Protein AF-A0A4S9SHR2-F1 (afdb_monomer_lite)

pLDDT: mean 76.0, std 16.99, range [37.03, 95.94]

Foldseek 3Di:
DDDPPDPDPDDDDPADPLLVVQVVCCLVPVARDPPCPDPPCLAVSLVSLLRVLLVCVVVVPQSSNLRSLVVNVVCVVVPRQYALVSQVSNVVRDDPPALVLVVVLLCCLQPNDPVSQDCVVPVDHHDPSSVVSNVVSNVVLVPPPPVSVPDPDPDDSVSSGDDDPPDDDQDSVRRQRNVNVVVPDDPPDDPDDD

Radius of gyration: 20.65 Å; chains: 1; bounding box: 74×40×64 Å

Structure (mmCIF, N/CA/C/O backbone):
data_AF-A0A4S9SHR2-F1
#
_entry.id   AF-A0A4S9SHR2-F1
#
loop_
_atom_site.group_PDB
_atom_site.id
_atom_site.type_symbol
_atom_site.label_atom_id
_atom_site.label_alt_id
_atom_site.label_comp_id
_atom_site.label_asym_id
_atom_site.label_entity_id
_atom_site.label_seq_id
_atom_site.pdbx_PDB_ins_code
_atom_site.Cartn_x
_atom_site.Cartn_y
_atom_site.Cartn_z
_atom_site.occupancy
_atom_site.B_iso_or_equiv
_atom_site.auth_seq_id
_atom_site.auth_comp_id
_atom_site.auth_asym_id
_atom_site.auth_atom_id
_atom_site.pdbx_PDB_model_num
ATOM 1 N N . THR A 1 1 ? -30.358 12.208 42.902 1.00 46.22 1 THR A N 1
ATOM 2 C CA . THR A 1 1 ? -30.015 10.959 42.195 1.00 46.22 1 THR A CA 1
ATOM 3 C C . THR A 1 1 ? -28.959 11.320 41.178 1.00 46.22 1 THR A C 1
ATOM 5 O O . THR A 1 1 ? -29.295 11.819 40.114 1.00 46.22 1 THR A O 1
ATOM 8 N N . GLU A 1 2 ? -27.687 11.232 41.567 1.00 42.62 2 GLU A N 1
ATOM 9 C CA . GLU A 1 2 ? -26.563 11.470 40.656 1.00 42.62 2 GLU A CA 1
ATOM 10 C C . GLU A 1 2 ? -26.427 10.266 39.728 1.00 42.62 2 GLU A C 1
ATOM 12 O O . GLU A 1 2 ? -26.367 9.122 40.177 1.00 42.62 2 GLU A O 1
ATOM 17 N N . VAL A 1 3 ? -26.451 10.530 38.424 1.00 51.59 3 VAL A N 1
ATOM 18 C CA . VAL A 1 3 ? -26.138 9.537 37.402 1.00 51.59 3 VAL A CA 1
ATOM 19 C C . VAL A 1 3 ? -24.623 9.407 37.397 1.00 51.59 3 VAL A C 1
ATOM 21 O O . VAL A 1 3 ? -23.922 10.264 36.868 1.00 51.59 3 VAL A O 1
ATOM 24 N N . GLU A 1 4 ? -24.124 8.354 38.034 1.00 47.22 4 GLU A N 1
ATOM 25 C CA . GLU A 1 4 ? -22.724 7.953 37.969 1.00 47.22 4 GLU A CA 1
ATOM 26 C C . GLU A 1 4 ? -22.430 7.500 36.533 1.00 47.22 4 GLU A C 1
ATOM 28 O O . GLU A 1 4 ? -22.637 6.347 36.145 1.00 47.22 4 GLU A O 1
ATOM 33 N N . THR A 1 5 ? -22.026 8.450 35.690 1.00 56.19 5 THR A N 1
ATOM 34 C CA . THR A 1 5 ? -21.520 8.160 34.353 1.00 56.19 5 THR A CA 1
ATOM 35 C C . THR A 1 5 ? -20.211 7.408 34.526 1.00 56.19 5 THR A C 1
ATOM 37 O O . THR A 1 5 ? -19.184 8.009 34.845 1.00 56.19 5 THR A O 1
ATOM 40 N N . ARG A 1 6 ? -20.254 6.082 34.358 1.00 54.94 6 ARG A N 1
ATOM 41 C CA . ARG A 1 6 ? -19.047 5.253 34.291 1.00 54.94 6 ARG A CA 1
ATOM 42 C C . ARG A 1 6 ? -18.073 5.894 33.292 1.00 54.94 6 ARG A C 1
ATOM 44 O O . ARG A 1 6 ? -18.518 6.242 32.195 1.00 54.94 6 ARG A O 1
ATOM 51 N N . PRO A 1 7 ? -16.789 6.075 33.644 1.00 56.00 7 PRO A N 1
ATOM 52 C CA . PRO A 1 7 ? -15.822 6.637 32.716 1.00 56.00 7 PRO A CA 1
ATOM 53 C C . PRO A 1 7 ? -15.775 5.756 31.469 1.00 56.00 7 PRO A C 1
ATOM 55 O O . PRO A 1 7 ? -15.714 4.528 31.568 1.00 56.00 7 PRO A O 1
ATOM 58 N N . VAL A 1 8 ? -15.867 6.395 30.30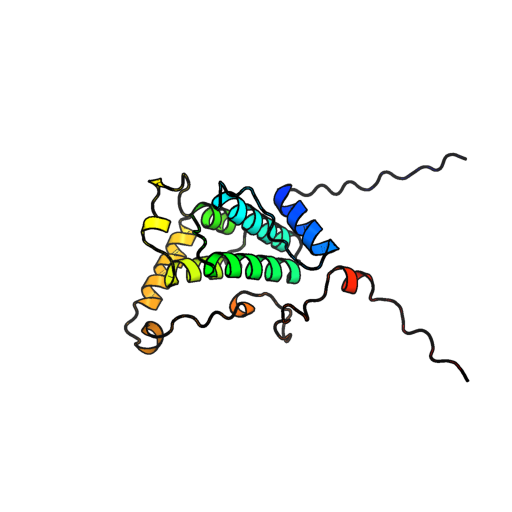1 1.00 61.91 8 VAL A N 1
ATOM 59 C CA . VAL A 1 8 ? -15.663 5.743 29.006 1.00 61.91 8 VAL A CA 1
ATOM 60 C C . VAL A 1 8 ? -14.319 5.033 29.082 1.00 61.91 8 VAL A C 1
ATOM 62 O O . VAL A 1 8 ? -13.311 5.670 29.379 1.00 61.91 8 VAL A O 1
ATOM 65 N N . SER A 1 9 ? -14.317 3.717 28.883 1.00 63.69 9 SER A N 1
ATOM 66 C CA . SER A 1 9 ? -13.101 2.912 28.881 1.00 63.69 9 SER A CA 1
ATOM 67 C C . SER A 1 9 ? -12.126 3.508 27.867 1.00 63.69 9 SER A C 1
ATOM 69 O O . SER A 1 9 ? -12.382 3.463 26.664 1.00 63.69 9 SER A O 1
ATOM 71 N N . GLU A 1 10 ? -11.037 4.107 28.341 1.00 56.22 10 GLU A N 1
ATOM 72 C CA . GLU A 1 10 ? -10.014 4.666 27.467 1.00 56.22 10 GLU A CA 1
ATOM 73 C C . GLU A 1 10 ? -9.243 3.502 26.837 1.00 56.22 10 GLU A C 1
ATOM 75 O O . GLU A 1 10 ? -8.528 2.760 27.513 1.00 56.22 10 GLU A O 1
ATOM 80 N N . ILE A 1 11 ? -9.451 3.283 25.539 1.00 61.47 11 ILE A N 1
ATOM 81 C CA . ILE A 1 11 ? -8.715 2.271 24.783 1.00 61.47 11 ILE A CA 1
ATOM 82 C C . ILE A 1 11 ? -7.389 2.907 24.370 1.00 61.47 11 ILE A C 1
ATOM 84 O O . ILE A 1 11 ? -7.342 3.709 23.439 1.00 61.47 11 ILE A O 1
ATOM 88 N N . HIS A 1 12 ? -6.308 2.557 25.063 1.00 55.56 12 HIS A N 1
ATOM 89 C CA . HIS A 1 12 ? -4.970 3.001 24.690 1.00 55.56 12 HIS A CA 1
ATOM 90 C C . HIS A 1 12 ? -4.442 2.146 23.532 1.00 55.56 12 HIS A C 1
ATOM 92 O O . HIS A 1 12 ? -4.091 0.980 23.717 1.00 55.56 12 HIS A O 1
ATOM 98 N N . PHE A 1 13 ? -4.404 2.719 22.329 1.00 60.91 13 PHE A N 1
ATOM 99 C CA . PHE A 1 13 ? -3.749 2.107 21.177 1.00 60.91 13 PHE A CA 1
ATOM 100 C C . PHE A 1 13 ? -2.309 2.610 21.081 1.00 60.91 13 PHE A C 1
ATOM 102 O O . PHE A 1 13 ? -2.077 3.801 20.889 1.00 60.91 13 PHE A O 1
ATOM 109 N N . GLU A 1 14 ? -1.333 1.704 21.143 1.00 58.00 14 GLU A N 1
ATOM 110 C CA . GLU A 1 14 ? 0.036 2.007 20.716 1.00 58.00 14 GLU A CA 1
ATOM 111 C C . GLU A 1 14 ? 0.055 2.116 19.179 1.00 58.00 14 GLU A C 1
ATOM 113 O O . GLU A 1 14 ? 0.291 1.137 18.455 1.00 58.00 14 GLU A O 1
ATOM 118 N N . GLY A 1 15 ? -0.270 3.301 18.661 1.00 59.41 15 GLY A N 1
ATOM 119 C CA . GLY A 1 15 ? -0.416 3.569 17.233 1.00 59.41 15 GLY A CA 1
ATOM 120 C C . GLY A 1 15 ? -0.192 5.036 16.883 1.00 59.41 15 GLY A C 1
ATOM 121 O O . GLY A 1 15 ? -0.275 5.915 17.736 1.00 59.41 15 GLY A O 1
ATOM 122 N N . ASP A 1 16 ? 0.124 5.281 15.615 1.00 73.94 16 ASP A N 1
ATOM 123 C CA . ASP A 1 16 ? 0.241 6.632 15.078 1.00 73.94 16 ASP A CA 1
ATOM 124 C C . ASP A 1 16 ? -1.156 7.267 14.945 1.00 73.94 16 ASP A C 1
ATOM 126 O O . ASP A 1 16 ? -2.096 6.604 14.492 1.00 73.94 16 ASP A O 1
ATOM 130 N N . ILE A 1 17 ? -1.295 8.534 15.348 1.00 80.38 17 ILE A N 1
ATOM 131 C CA . ILE A 1 17 ? -2.561 9.281 15.286 1.00 80.38 17 ILE A CA 1
ATOM 132 C C . ILE A 1 17 ? -3.077 9.327 13.842 1.00 80.38 17 ILE A C 1
ATOM 134 O O . ILE A 1 17 ? -4.267 9.135 13.608 1.00 80.38 17 ILE A O 1
ATOM 138 N N . GLU A 1 18 ? -2.185 9.489 12.867 1.00 81.19 18 GLU A N 1
ATOM 139 C CA . GLU A 1 18 ? -2.514 9.603 11.445 1.00 81.19 18 GLU A CA 1
ATOM 140 C C . GLU A 1 18 ? -3.076 8.285 10.896 1.00 81.19 18 GLU A C 1
ATOM 142 O O . GLU A 1 18 ? -4.039 8.274 10.126 1.00 81.19 18 GLU A O 1
ATOM 147 N N . ALA A 1 19 ? -2.537 7.149 11.347 1.00 85.75 19 ALA A N 1
ATOM 148 C CA . ALA A 1 19 ? -3.070 5.834 11.000 1.00 85.75 19 ALA A CA 1
ATOM 149 C C . ALA A 1 19 ? -4.483 5.633 11.554 1.00 85.75 19 ALA A C 1
ATOM 151 O O . ALA A 1 19 ? -5.343 5.067 10.874 1.00 85.75 19 ALA A O 1
ATOM 152 N N . PHE A 1 20 ? -4.726 6.101 12.782 1.00 86.25 20 PHE A N 1
ATOM 153 C CA . PHE A 1 20 ? -6.039 6.003 13.403 1.00 86.25 20 PHE A CA 1
ATOM 154 C C . PHE A 1 20 ? -7.055 6.920 12.723 1.00 86.25 20 PHE A C 1
ATOM 156 O O . PHE A 1 20 ? -8.188 6.501 12.513 1.00 86.25 20 PHE A O 1
ATOM 163 N N . GLU A 1 21 ? -6.656 8.120 12.294 1.00 86.56 21 GLU A N 1
ATOM 164 C CA . GLU A 1 21 ? -7.510 8.982 11.472 1.00 86.56 21 GLU A CA 1
ATOM 165 C C . GLU A 1 21 ? -7.968 8.256 10.201 1.00 86.56 21 GLU A C 1
ATOM 167 O O . GLU A 1 21 ? -9.171 8.165 9.949 1.00 86.56 21 GLU A O 1
ATOM 172 N N . VAL A 1 22 ? -7.036 7.657 9.449 1.00 88.62 22 VAL A N 1
ATOM 173 C CA . VAL A 1 22 ? -7.362 6.878 8.240 1.00 88.62 22 VAL A CA 1
ATOM 174 C C . VAL A 1 22 ? -8.298 5.710 8.564 1.00 88.62 22 VAL A C 1
ATOM 176 O O . VAL A 1 22 ? -9.253 5.455 7.828 1.00 88.62 22 VAL A O 1
ATOM 179 N N . TYR A 1 23 ? -8.070 5.018 9.682 1.00 90.06 23 TYR A N 1
ATOM 180 C CA . TYR A 1 23 ? -8.950 3.935 10.115 1.00 90.06 23 TYR A CA 1
ATOM 181 C C . TYR A 1 23 ? -10.352 4.429 10.490 1.00 90.06 23 TYR A C 1
ATOM 183 O O . TYR A 1 23 ? -11.343 3.806 10.115 1.00 90.06 23 TYR A O 1
ATOM 191 N N . THR A 1 24 ? -10.478 5.570 11.173 1.00 88.50 24 THR A N 1
ATOM 192 C CA . THR A 1 24 ? -11.797 6.144 11.468 1.00 88.50 24 THR A CA 1
ATOM 193 C C . THR A 1 24 ? -12.524 6.537 10.185 1.00 88.50 24 THR A C 1
ATOM 195 O O . THR A 1 24 ? -13.698 6.206 10.031 1.00 88.50 24 THR A O 1
ATOM 198 N N . GLU A 1 25 ? -11.837 7.148 9.217 1.00 88.06 25 GLU A N 1
ATOM 199 C CA . GLU A 1 25 ? -12.417 7.455 7.907 1.00 88.06 25 GLU A CA 1
ATOM 200 C C . GLU A 1 25 ? -12.970 6.185 7.238 1.00 88.06 25 GLU A C 1
ATOM 202 O O . GLU A 1 25 ? -14.131 6.175 6.813 1.00 88.06 25 GLU A O 1
ATOM 207 N N . TRP A 1 26 ? -12.204 5.090 7.250 1.00 90.25 26 TRP A N 1
ATOM 208 C CA . TRP A 1 26 ? -12.642 3.777 6.770 1.00 90.25 26 TRP A CA 1
ATOM 209 C C . TRP A 1 26 ? -13.877 3.249 7.513 1.00 90.25 26 TRP A C 1
ATOM 211 O O . TRP A 1 26 ? -14.882 2.920 6.885 1.00 90.25 26 TRP A O 1
ATOM 221 N N . VAL A 1 27 ? -13.852 3.202 8.847 1.00 89.88 27 VAL A N 1
ATOM 222 C CA . VAL A 1 27 ? -14.958 2.654 9.653 1.00 89.88 27 VAL A CA 1
ATOM 223 C C . VAL A 1 27 ? -16.263 3.404 9.392 1.00 89.88 27 VAL A C 1
ATOM 225 O O . VAL A 1 27 ? -17.334 2.795 9.306 1.00 89.88 27 VAL A O 1
ATOM 228 N N . TYR A 1 28 ? -16.188 4.727 9.247 1.00 86.38 28 TYR A N 1
ATOM 229 C CA . TYR A 1 28 ? -17.364 5.571 9.075 1.00 86.38 28 TYR A CA 1
ATOM 230 C C . TYR A 1 28 ? -17.874 5.627 7.631 1.00 86.38 28 TYR A C 1
ATOM 232 O O . TYR A 1 28 ? -19.090 5.723 7.445 1.00 86.38 28 TYR A O 1
ATOM 240 N N . SER A 1 29 ? -16.998 5.570 6.629 1.00 84.44 29 SER A N 1
ATOM 241 C CA . SER A 1 29 ? -17.377 5.772 5.221 1.00 84.44 29 SER A CA 1
ATOM 242 C C . SER A 1 29 ? -17.331 4.517 4.350 1.00 84.44 29 SER A C 1
ATOM 244 O O . SER A 1 29 ? -17.908 4.517 3.265 1.00 84.44 29 SER A O 1
ATOM 246 N N . GLY A 1 30 ? -16.637 3.471 4.803 1.00 84.19 30 GLY A N 1
ATOM 247 C CA . GLY A 1 30 ? -16.316 2.300 3.994 1.00 84.19 30 GLY A CA 1
ATOM 248 C C . GLY A 1 30 ? -15.256 2.564 2.922 1.00 84.19 30 GLY A C 1
ATOM 249 O O . GLY A 1 30 ? -15.093 1.728 2.044 1.00 84.19 30 GLY A O 1
ATOM 250 N N . HIS A 1 31 ? -14.559 3.705 2.969 1.00 83.06 31 HIS A N 1
ATOM 251 C CA . HIS A 1 31 ? -13.514 4.071 2.017 1.00 83.06 31 HIS A CA 1
ATOM 252 C C . HIS A 1 31 ? -12.342 4.764 2.711 1.00 83.06 31 HIS A C 1
ATOM 254 O O . HIS A 1 31 ? -12.512 5.502 3.682 1.00 83.06 31 HIS A O 1
ATOM 260 N N . VAL A 1 32 ? -11.138 4.561 2.178 1.00 84.50 32 VAL A N 1
ATOM 261 C CA . VAL A 1 32 ? -9.968 5.353 2.570 1.00 84.50 32 VAL A CA 1
ATOM 262 C C . VAL A 1 32 ? -9.903 6.571 1.658 1.00 84.50 32 VAL A C 1
ATOM 264 O O . VAL A 1 32 ? -9.631 6.464 0.460 1.00 84.50 32 VAL A O 1
ATOM 267 N N . PHE A 1 33 ? -10.175 7.756 2.203 1.00 73.44 33 PHE A N 1
ATOM 268 C CA . PHE A 1 33 ? -10.135 8.959 1.388 1.00 73.44 33 PHE A CA 1
ATOM 269 C C . PHE A 1 33 ? -8.700 9.341 1.042 1.00 73.44 33 PHE A C 1
ATOM 271 O O . PHE A 1 33 ? -7.758 9.261 1.834 1.00 73.44 33 PHE A O 1
ATOM 278 N N . LYS A 1 34 ? -8.542 9.844 -0.181 1.00 66.56 34 LYS A N 1
ATOM 279 C CA . LYS A 1 34 ? -7.333 10.532 -0.622 1.00 66.56 34 LYS A CA 1
ATOM 280 C C . LYS A 1 34 ? -7.297 11.888 0.072 1.00 66.56 34 LYS A C 1
ATOM 282 O O . LYS A 1 34 ? -7.654 12.901 -0.529 1.00 66.56 34 LYS A O 1
ATOM 287 N N . LYS A 1 35 ? -6.930 11.923 1.353 1.00 58.34 35 LYS A N 1
ATOM 288 C CA . LYS A 1 35 ? -6.694 13.192 2.039 1.00 58.34 35 LYS A CA 1
ATOM 289 C C . LYS A 1 35 ? -5.692 13.974 1.185 1.00 58.34 35 LYS A C 1
ATOM 291 O O . LYS A 1 35 ? -4.673 13.423 0.755 1.00 58.34 35 LYS A O 1
ATOM 296 N N . LYS A 1 36 ? -5.993 15.246 0.906 1.00 46.19 36 LYS A N 1
ATOM 297 C CA . LYS A 1 36 ? -4.996 16.205 0.419 1.00 46.19 36 LYS A CA 1
ATOM 298 C C . LYS A 1 36 ? -4.039 16.472 1.579 1.00 46.19 36 LYS A C 1
ATOM 300 O O . LYS A 1 36 ? -4.098 17.523 2.210 1.00 46.19 36 LYS A O 1
ATOM 305 N N . LEU A 1 37 ? -3.216 15.482 1.920 1.00 46.47 37 LEU A N 1
ATOM 306 C CA . LEU A 1 37 ? -1.959 15.765 2.591 1.00 46.47 37 LEU A CA 1
ATOM 307 C C . LEU A 1 37 ? -1.280 16.776 1.680 1.00 46.47 37 LEU A C 1
ATOM 309 O O . LEU A 1 37 ? -1.241 16.556 0.468 1.00 46.47 37 LEU A O 1
ATOM 313 N N . ARG A 1 38 ? -0.982 17.946 2.248 1.00 40.28 38 ARG A N 1
ATOM 314 C CA . ARG A 1 38 ? -0.604 19.153 1.515 1.00 40.28 38 ARG A CA 1
ATOM 315 C C . ARG A 1 38 ? 0.353 18.799 0.375 1.00 40.28 38 ARG A C 1
ATOM 317 O O . ARG A 1 38 ? 1.225 17.946 0.526 1.00 40.28 38 ARG A O 1
ATOM 324 N N . ASP A 1 39 ? 0.113 19.428 -0.772 1.00 42.12 39 ASP A N 1
ATOM 325 C CA . ASP A 1 39 ? 0.719 19.147 -2.079 1.00 42.12 39 ASP A CA 1
ATOM 326 C C . ASP A 1 39 ? 2.268 19.263 -2.122 1.00 42.12 39 ASP A C 1
ATOM 328 O O . ASP A 1 39 ? 2.860 19.208 -3.198 1.00 42.12 39 ASP A O 1
ATOM 332 N N . ASP A 1 40 ? 2.950 19.419 -0.984 1.00 42.62 40 ASP A N 1
ATOM 333 C CA . ASP A 1 40 ? 4.392 19.601 -0.855 1.00 42.62 40 ASP A CA 1
ATOM 334 C C . ASP A 1 40 ? 5.191 18.343 -0.460 1.00 42.62 40 ASP A C 1
ATOM 336 O O . ASP A 1 40 ? 6.387 18.302 -0.747 1.00 42.62 40 ASP A O 1
ATOM 340 N N . GLU A 1 41 ? 4.593 17.274 0.086 1.00 53.00 41 GLU A N 1
ATOM 341 C CA . GLU A 1 41 ? 5.378 16.109 0.549 1.00 53.00 41 GLU A CA 1
ATOM 342 C C . GLU A 1 41 ? 4.728 14.753 0.229 1.00 53.00 41 GLU A C 1
ATOM 344 O O . GLU A 1 41 ? 4.203 14.054 1.095 1.00 53.00 41 GLU A O 1
ATOM 349 N N . GLY A 1 42 ? 4.825 14.314 -1.033 1.00 58.12 42 GLY A N 1
ATOM 350 C CA . GLY A 1 42 ? 4.334 12.996 -1.470 1.00 58.12 42 GLY A CA 1
ATOM 351 C C . GLY A 1 42 ? 4.819 11.810 -0.613 1.00 58.12 42 GLY A C 1
ATOM 352 O O . GLY A 1 42 ? 4.109 10.815 -0.505 1.00 58.12 42 GLY A O 1
ATOM 353 N N . GLY A 1 43 ? 5.974 11.926 0.056 1.00 62.78 43 GLY A N 1
ATOM 354 C CA . GLY A 1 43 ? 6.484 10.917 0.993 1.00 62.78 43 GLY A CA 1
ATOM 355 C C . GLY A 1 43 ? 5.631 10.743 2.258 1.00 62.78 43 GLY A C 1
ATOM 356 O O . GLY A 1 43 ? 5.388 9.609 2.669 1.00 62.78 43 GLY A O 1
ATOM 357 N N . ALA A 1 44 ? 5.102 11.830 2.833 1.00 71.62 44 ALA A N 1
ATOM 358 C CA . ALA A 1 44 ? 4.278 11.776 4.047 1.00 71.62 44 ALA A CA 1
ATOM 359 C C . ALA A 1 44 ? 2.972 10.999 3.812 1.00 71.62 44 ALA A C 1
ATOM 361 O O . ALA A 1 44 ? 2.564 10.182 4.636 1.00 71.62 44 ALA A O 1
ATOM 362 N N . LYS A 1 45 ? 2.375 11.159 2.624 1.00 78.81 45 LYS A N 1
ATOM 363 C CA . LYS A 1 45 ? 1.174 10.418 2.209 1.00 78.81 45 LYS A CA 1
ATOM 364 C C . LYS A 1 45 ? 1.383 8.916 2.124 1.00 78.81 45 LYS A C 1
ATOM 366 O O . LYS A 1 45 ? 0.516 8.132 2.499 1.00 78.81 45 LYS A O 1
ATOM 371 N N . PHE A 1 46 ? 2.532 8.495 1.621 1.00 84.88 46 PHE A N 1
ATOM 372 C CA . PHE A 1 46 ? 2.833 7.075 1.545 1.00 84.88 46 PHE A CA 1
ATOM 373 C C . PHE A 1 46 ? 3.096 6.474 2.920 1.00 84.88 46 PHE A C 1
ATOM 375 O O . PHE A 1 46 ? 2.649 5.358 3.188 1.00 84.88 46 PHE A O 1
ATOM 382 N N . LEU A 1 47 ? 3.749 7.225 3.808 1.00 86.38 47 LEU A N 1
ATOM 383 C CA . LEU A 1 47 ? 3.948 6.808 5.191 1.00 86.38 47 LEU A CA 1
ATOM 384 C C . LEU A 1 47 ? 2.621 6.630 5.929 1.00 86.38 47 LEU A C 1
ATOM 386 O O . LEU A 1 47 ? 2.444 5.575 6.536 1.00 86.38 47 LEU A O 1
ATOM 390 N N . SER A 1 48 ? 1.668 7.557 5.792 1.00 86.56 48 SER A N 1
ATOM 391 C CA . SER A 1 48 ? 0.355 7.418 6.434 1.00 86.56 48 SER A CA 1
ATOM 392 C C . SER A 1 48 ? -0.384 6.158 5.965 1.00 86.56 48 SER A C 1
ATOM 394 O O . SER A 1 48 ? -0.957 5.440 6.782 1.00 86.56 48 SER A O 1
ATOM 396 N N . TYR A 1 49 ? -0.312 5.806 4.672 1.00 90.19 49 TYR A N 1
ATOM 397 C CA . TYR A 1 49 ? -0.859 4.532 4.180 1.00 90.19 49 TYR A CA 1
ATOM 398 C C . TYR A 1 49 ? -0.114 3.314 4.734 1.00 90.19 49 TYR A C 1
ATOM 400 O O . TYR A 1 49 ? -0.743 2.330 5.121 1.00 90.19 49 TYR A O 1
ATOM 408 N N . GLY A 1 50 ? 1.217 3.366 4.820 1.00 91.94 50 GLY A N 1
ATOM 409 C CA . GLY A 1 50 ? 2.004 2.298 5.436 1.00 91.94 50 GLY A CA 1
ATOM 410 C C . GLY A 1 50 ? 1.644 2.084 6.910 1.00 91.94 50 GLY A C 1
ATOM 411 O O . GLY A 1 50 ? 1.489 0.944 7.347 1.00 91.94 50 GLY A O 1
ATOM 412 N N . GLN A 1 51 ? 1.463 3.166 7.671 1.00 91.94 51 GLN A N 1
ATOM 413 C CA . GLN A 1 51 ? 1.069 3.105 9.078 1.00 91.94 51 GLN A CA 1
ATOM 414 C C . GLN A 1 51 ? -0.373 2.613 9.236 1.00 91.94 51 GLN A C 1
ATOM 416 O O . GLN A 1 51 ? -0.626 1.769 10.093 1.00 91.94 51 GLN A O 1
ATOM 421 N N . ALA A 1 52 ? -1.298 3.071 8.385 1.00 92.56 52 ALA A N 1
ATOM 422 C CA . ALA A 1 52 ? -2.674 2.582 8.337 1.00 92.56 52 ALA A CA 1
ATOM 423 C C . ALA A 1 52 ? -2.719 1.069 8.074 1.00 92.56 52 ALA A C 1
ATOM 425 O O . ALA A 1 52 ? -3.395 0.335 8.788 1.00 92.56 52 ALA A O 1
ATOM 426 N N . TYR A 1 53 ? -1.924 0.568 7.128 1.00 94.56 53 TYR A N 1
ATOM 427 C CA . TYR A 1 53 ? -1.838 -0.869 6.874 1.00 94.56 53 TYR A CA 1
ATOM 428 C C . TYR A 1 53 ? -1.297 -1.642 8.091 1.00 94.56 53 TYR A C 1
ATOM 430 O O . TYR A 1 53 ? -1.849 -2.676 8.463 1.00 94.56 53 TYR A O 1
ATOM 438 N N . ILE A 1 54 ? -0.247 -1.136 8.753 1.00 94.19 54 ILE A N 1
ATOM 439 C CA . ILE A 1 54 ? 0.293 -1.731 9.992 1.00 94.19 54 ILE A CA 1
ATOM 440 C C . ILE A 1 54 ? -0.761 -1.733 11.108 1.00 94.19 54 ILE A C 1
ATOM 442 O O . ILE A 1 54 ? -0.854 -2.696 11.869 1.00 94.19 54 ILE A O 1
ATOM 446 N N . LEU A 1 55 ? -1.572 -0.679 11.211 1.00 92.75 55 LEU A N 1
ATOM 447 C CA . LEU A 1 55 ? -2.701 -0.643 12.135 1.00 92.75 55 LEU A CA 1
ATOM 448 C C . LEU A 1 55 ? -3.733 -1.724 11.782 1.00 92.75 55 LEU A C 1
ATOM 450 O O . LEU A 1 55 ? -4.162 -2.451 12.671 1.00 92.75 55 LEU A O 1
ATOM 454 N N . GLY A 1 56 ? -4.059 -1.903 10.500 1.00 92.50 56 GLY A N 1
ATOM 455 C CA . GLY A 1 56 ? -4.914 -2.995 10.032 1.00 92.50 56 GLY A CA 1
ATOM 456 C C . GLY A 1 56 ? -4.374 -4.387 10.378 1.00 92.50 56 GLY A C 1
ATOM 457 O O . GLY A 1 56 ? -5.147 -5.258 10.764 1.00 92.50 56 GLY A O 1
ATOM 458 N N . GLU A 1 57 ? -3.051 -4.596 10.330 1.00 92.06 57 GLU A N 1
ATOM 459 C CA . GLU A 1 57 ? -2.414 -5.847 10.784 1.00 92.06 57 GLU A CA 1
ATOM 460 C C . GLU A 1 57 ? -2.634 -6.069 12.288 1.00 92.06 57 GLU A C 1
ATOM 462 O O . GLU A 1 57 ? -2.961 -7.176 12.707 1.00 92.06 57 GLU A O 1
ATOM 467 N N . LYS A 1 58 ? -2.494 -5.016 13.106 1.00 90.81 58 LYS A N 1
ATOM 468 C CA . LYS A 1 58 ? -2.742 -5.083 14.558 1.00 90.81 58 LYS A CA 1
ATOM 469 C C . LYS A 1 58 ? -4.214 -5.340 14.886 1.00 90.81 58 LYS A C 1
ATOM 471 O O . LYS A 1 58 ? -4.509 -6.032 15.855 1.00 90.81 58 LYS A O 1
ATOM 476 N N . LEU A 1 59 ? -5.118 -4.767 14.095 1.00 91.00 59 LEU A N 1
ATOM 477 C CA . LEU A 1 59 ? -6.566 -4.897 14.252 1.00 91.00 59 LEU A CA 1
ATOM 478 C C . LEU A 1 59 ? -7.132 -6.185 13.647 1.00 91.00 59 LEU A C 1
ATOM 480 O O . LEU A 1 59 ? -8.285 -6.509 13.912 1.00 91.00 59 LEU A O 1
ATOM 484 N N . LEU A 1 60 ? -6.335 -6.910 12.853 1.00 90.75 60 LEU A N 1
ATOM 485 C CA . LEU A 1 60 ? -6.771 -8.065 12.065 1.00 90.75 60 LEU A CA 1
ATOM 486 C C . LEU A 1 60 ? -7.938 -7.732 11.110 1.00 90.75 60 LEU A C 1
ATOM 488 O O . LEU A 1 60 ? -8.739 -8.601 10.772 1.00 90.75 60 LEU A O 1
ATOM 492 N N . ASP A 1 61 ? -8.026 -6.478 10.657 1.00 91.06 61 ASP A N 1
ATOM 493 C CA . ASP A 1 61 ? -9.057 -6.019 9.721 1.00 91.06 61 ASP A CA 1
ATOM 494 C C . ASP A 1 61 ? -8.563 -6.203 8.277 1.00 91.06 61 ASP A C 1
ATOM 496 O O . ASP A 1 61 ? -7.831 -5.373 7.725 1.00 91.06 61 ASP A O 1
ATOM 500 N N . HIS A 1 62 ? -8.923 -7.340 7.676 1.00 90.50 62 HIS A N 1
ATOM 501 C CA . HIS A 1 62 ? -8.529 -7.684 6.308 1.00 90.50 62 HIS A CA 1
ATOM 502 C C . HIS A 1 62 ? -9.132 -6.732 5.265 1.00 90.50 62 HIS A C 1
ATOM 504 O O . HIS A 1 62 ? -8.434 -6.355 4.324 1.00 90.50 62 HIS A O 1
ATOM 510 N N . ASP A 1 63 ? -10.385 -6.302 5.441 1.00 89.69 63 ASP A N 1
ATOM 511 C CA . ASP A 1 63 ? -11.060 -5.411 4.492 1.00 89.69 63 ASP A CA 1
ATOM 512 C C . ASP A 1 63 ? -10.397 -4.031 4.483 1.00 89.69 63 ASP A C 1
ATOM 514 O O . ASP A 1 63 ? -10.103 -3.490 3.414 1.00 89.69 63 ASP A O 1
ATOM 518 N N . PHE A 1 64 ? -10.056 -3.508 5.665 1.00 91.19 64 PHE A N 1
ATOM 519 C CA . PHE A 1 64 ? -9.292 -2.270 5.785 1.00 91.19 64 PHE A CA 1
ATOM 520 C C . PHE A 1 64 ? -7.916 -2.377 5.126 1.00 91.19 64 PHE A C 1
ATOM 522 O O . PHE A 1 64 ? -7.530 -1.504 4.345 1.00 91.19 64 PHE A O 1
ATOM 529 N N . LYS A 1 65 ? -7.172 -3.459 5.400 1.00 93.19 65 LYS A N 1
ATOM 530 C CA . LYS A 1 65 ? -5.860 -3.688 4.773 1.00 93.19 65 LYS A CA 1
ATOM 531 C C . LYS A 1 65 ? -5.962 -3.724 3.250 1.00 93.19 65 LYS A C 1
ATOM 533 O O . LYS A 1 65 ? -5.124 -3.122 2.576 1.00 93.19 65 LYS A O 1
ATOM 538 N N . ASN A 1 66 ? -6.987 -4.383 2.714 1.00 92.50 66 ASN A N 1
ATOM 539 C CA . ASN A 1 66 ? -7.231 -4.472 1.276 1.00 92.50 66 ASN A CA 1
ATOM 540 C C . ASN A 1 66 ? -7.569 -3.100 0.665 1.00 92.50 66 ASN A C 1
ATOM 542 O O . ASN A 1 66 ? -7.052 -2.766 -0.402 1.00 92.50 66 ASN A O 1
ATOM 546 N N . GLU A 1 67 ? -8.365 -2.275 1.351 1.00 91.50 67 GLU A N 1
ATOM 547 C CA . GLU A 1 67 ? -8.702 -0.914 0.909 1.00 91.50 67 GLU A CA 1
ATOM 548 C C . GLU A 1 67 ? -7.483 0.021 0.906 1.00 91.50 67 GLU A C 1
ATOM 550 O O . GLU A 1 67 ? -7.246 0.753 -0.062 1.00 91.50 67 GLU A O 1
ATOM 555 N N . VAL A 1 68 ? -6.663 -0.029 1.961 1.00 92.50 68 VAL A N 1
ATOM 556 C CA . VAL A 1 68 ? -5.407 0.734 2.031 1.00 92.50 68 VAL A CA 1
ATOM 557 C C . VAL A 1 68 ? -4.465 0.311 0.905 1.00 92.50 68 VAL A C 1
ATOM 559 O O . VAL A 1 68 ? -3.858 1.163 0.253 1.00 92.50 68 VAL A O 1
ATOM 562 N N . LEU A 1 69 ? -4.364 -0.994 0.642 1.00 92.94 69 LEU A N 1
ATOM 563 C CA . LEU A 1 69 ? -3.525 -1.542 -0.418 1.00 92.94 69 LEU A CA 1
ATOM 564 C C . LEU A 1 69 ? -3.969 -1.065 -1.805 1.00 92.94 69 LEU A C 1
ATOM 566 O O . LEU A 1 69 ? -3.130 -0.633 -2.597 1.00 92.94 69 LEU A O 1
ATOM 570 N N . ASP A 1 70 ? -5.269 -1.094 -2.091 1.00 90.81 70 ASP A N 1
ATOM 571 C CA . ASP A 1 70 ? -5.814 -0.622 -3.369 1.00 90.81 70 ASP A CA 1
ATOM 572 C C . ASP A 1 70 ? -5.609 0.870 -3.572 1.00 90.81 70 ASP A C 1
ATOM 574 O O . ASP A 1 70 ? -5.248 1.312 -4.668 1.00 90.81 70 ASP A O 1
ATOM 578 N N . THR A 1 71 ? -5.803 1.644 -2.506 1.00 89.81 71 THR A N 1
ATOM 579 C CA . THR A 1 71 ? -5.562 3.085 -2.519 1.00 89.81 71 THR A CA 1
ATOM 580 C C . THR A 1 71 ? -4.095 3.361 -2.828 1.00 89.81 71 THR A C 1
ATOM 582 O O . THR A 1 71 ? -3.790 4.115 -3.753 1.00 89.81 71 THR A O 1
ATOM 585 N N . LEU A 1 72 ? -3.181 2.691 -2.121 1.00 89.38 72 LEU A N 1
ATOM 586 C CA . LEU A 1 72 ? -1.743 2.808 -2.330 1.00 89.38 72 LEU A CA 1
ATOM 587 C C . LEU A 1 72 ? -1.348 2.449 -3.769 1.00 89.38 72 LEU A C 1
ATOM 589 O O . LEU A 1 72 ? -0.640 3.211 -4.428 1.00 89.38 72 LEU A O 1
ATOM 593 N N . LEU A 1 73 ? -1.822 1.305 -4.267 1.00 87.94 73 LEU A N 1
ATOM 594 C CA . LEU A 1 73 ? -1.529 0.834 -5.616 1.00 87.94 73 LEU A CA 1
ATOM 595 C C . LEU A 1 73 ? -2.040 1.819 -6.673 1.00 87.94 73 LEU A C 1
ATOM 597 O O . LEU A 1 73 ? -1.304 2.167 -7.593 1.00 87.94 73 LEU A O 1
ATOM 601 N N . THR A 1 74 ? -3.267 2.317 -6.521 1.00 87.88 74 THR A N 1
ATOM 602 C CA . THR A 1 74 ? -3.859 3.299 -7.441 1.00 87.88 74 THR A CA 1
ATOM 603 C C . THR A 1 74 ? -3.021 4.575 -7.518 1.00 87.88 74 THR A C 1
ATOM 605 O O . THR A 1 74 ? -2.777 5.090 -8.608 1.00 87.88 74 THR A O 1
ATOM 608 N N . GLU A 1 75 ? -2.547 5.081 -6.378 1.00 85.31 75 GLU A N 1
ATOM 609 C CA . GLU A 1 75 ? -1.703 6.279 -6.331 1.00 85.31 75 GLU A CA 1
ATOM 610 C C . GLU A 1 75 ? -0.362 6.056 -7.038 1.00 85.31 75 GLU A C 1
ATOM 612 O O . GLU A 1 75 ? 0.058 6.878 -7.854 1.00 85.31 75 GLU A O 1
ATOM 617 N N . ILE A 1 76 ? 0.284 4.918 -6.800 1.00 83.62 76 ILE A N 1
ATOM 618 C CA . ILE A 1 76 ? 1.568 4.590 -7.428 1.00 83.62 76 ILE A CA 1
ATOM 619 C C . ILE A 1 76 ? 1.406 4.434 -8.943 1.00 83.62 76 ILE A C 1
ATOM 621 O O . ILE A 1 76 ? 2.174 5.017 -9.711 1.00 83.62 76 ILE A O 1
ATOM 625 N N . LEU A 1 77 ? 0.368 3.721 -9.390 1.00 83.31 77 LEU A N 1
ATOM 626 C CA . LEU A 1 77 ? 0.072 3.550 -10.815 1.00 83.31 77 LEU A CA 1
ATOM 627 C C . LEU A 1 77 ? -0.330 4.860 -11.504 1.00 83.31 77 LEU A C 1
ATOM 629 O O . LEU A 1 77 ? -0.128 4.994 -12.709 1.00 83.31 77 LEU A O 1
ATOM 633 N N . SER A 1 78 ? -0.828 5.850 -10.756 1.00 83.56 78 SER A N 1
ATOM 634 C CA . SER A 1 78 ? -1.090 7.199 -11.275 1.00 83.56 78 SER A CA 1
ATOM 635 C C . SER A 1 78 ? 0.176 8.048 -11.491 1.00 83.56 78 SER A C 1
ATOM 637 O O . SER A 1 78 ? 0.084 9.190 -11.938 1.00 83.56 78 SER A O 1
ATOM 639 N N . GLY A 1 79 ? 1.366 7.491 -11.227 1.00 76.81 79 GLY A N 1
ATOM 640 C CA . GLY A 1 79 ? 2.661 8.128 -11.482 1.00 76.81 79 GLY A CA 1
ATOM 641 C C . GLY A 1 79 ? 3.322 8.731 -10.244 1.00 76.81 79 GLY A C 1
ATOM 642 O O . GLY A 1 79 ? 4.324 9.441 -10.365 1.00 76.81 79 GLY A O 1
ATOM 643 N N . ALA A 1 80 ? 2.788 8.460 -9.053 1.00 76.88 80 ALA A N 1
ATOM 644 C CA . ALA A 1 80 ? 3.399 8.917 -7.820 1.00 76.88 80 ALA A CA 1
ATOM 645 C C . ALA A 1 80 ? 4.738 8.204 -7.564 1.00 76.88 80 ALA A C 1
ATOM 647 O O . ALA A 1 80 ? 4.896 7.003 -7.790 1.00 76.88 80 ALA A O 1
ATOM 648 N N . LYS A 1 81 ? 5.726 8.964 -7.087 1.00 73.69 81 LYS A N 1
ATOM 649 C CA . LYS A 1 81 ? 7.050 8.435 -6.747 1.00 73.69 81 LYS A CA 1
ATOM 650 C C . LYS A 1 81 ? 7.048 7.973 -5.298 1.00 73.69 81 LYS A C 1
ATOM 652 O O . LYS A 1 81 ? 6.746 8.768 -4.413 1.00 73.69 81 LYS A O 1
ATOM 657 N N . ILE A 1 82 ? 7.441 6.724 -5.077 1.00 78.94 82 ILE A N 1
ATOM 658 C CA . ILE A 1 82 ? 7.695 6.195 -3.737 1.00 78.94 82 ILE A CA 1
ATOM 659 C C . ILE A 1 82 ? 9.187 6.217 -3.436 1.00 78.94 82 ILE A C 1
ATOM 661 O O . ILE A 1 82 ? 10.031 5.998 -4.309 1.00 78.94 82 ILE A O 1
ATOM 665 N N . ASP A 1 83 ? 9.502 6.492 -2.180 1.00 78.38 83 ASP A N 1
ATOM 666 C CA . ASP A 1 83 ? 10.856 6.478 -1.665 1.00 78.38 83 ASP A CA 1
ATOM 667 C C . ASP A 1 83 ? 11.087 5.292 -0.711 1.00 78.38 83 ASP A C 1
ATOM 669 O O . ASP A 1 83 ? 10.184 4.516 -0.387 1.00 78.38 83 ASP A O 1
ATOM 673 N N . LEU A 1 84 ? 12.326 5.143 -0.236 1.00 86.31 84 LEU A N 1
ATOM 674 C CA . LEU A 1 84 ? 12.696 4.051 0.673 1.00 86.31 84 LEU A CA 1
ATOM 675 C C . LEU A 1 84 ? 12.122 4.186 2.085 1.00 86.31 84 LEU A C 1
ATOM 677 O O . LEU A 1 84 ? 12.292 3.266 2.889 1.00 86.31 84 LEU A O 1
ATOM 681 N N . THR A 1 85 ? 11.478 5.304 2.422 1.00 86.88 85 THR A N 1
ATOM 682 C CA . THR A 1 85 ? 10.892 5.480 3.754 1.00 86.88 85 THR A CA 1
ATOM 683 C C . THR A 1 85 ? 9.704 4.542 3.939 1.00 86.88 85 THR A C 1
ATOM 685 O O . THR A 1 85 ? 9.633 3.870 4.969 1.00 86.88 85 THR A O 1
ATOM 688 N N . LEU A 1 86 ? 8.867 4.371 2.907 1.00 88.50 86 LEU A N 1
ATOM 689 C CA . LEU A 1 86 ? 7.757 3.419 2.930 1.00 88.50 86 LEU A CA 1
ATOM 690 C C . LEU A 1 86 ? 8.255 1.976 3.077 1.00 88.50 86 LEU A C 1
ATOM 692 O O . LEU A 1 86 ? 7.776 1.239 3.937 1.00 88.50 86 LEU A O 1
ATOM 696 N N . ALA A 1 87 ? 9.260 1.580 2.289 1.00 91.75 87 ALA A N 1
ATOM 697 C CA . ALA A 1 87 ? 9.852 0.247 2.395 1.00 91.75 87 ALA A CA 1
ATOM 698 C C . ALA A 1 87 ? 10.418 -0.009 3.800 1.00 91.75 87 ALA A C 1
ATOM 700 O O . ALA A 1 87 ? 10.180 -1.070 4.377 1.00 91.75 87 ALA A O 1
ATOM 701 N N . LYS A 1 88 ? 11.110 0.977 4.388 1.00 91.50 88 LYS A N 1
ATOM 702 C CA . LYS A 1 88 ? 11.624 0.889 5.761 1.00 91.50 88 LYS A CA 1
ATOM 703 C C . LYS A 1 88 ? 10.514 0.715 6.790 1.00 91.50 88 LYS A C 1
ATOM 705 O O . LYS A 1 88 ? 10.622 -0.168 7.639 1.00 91.50 88 LYS A O 1
ATOM 710 N N . LEU A 1 89 ? 9.468 1.530 6.702 1.00 91.44 89 LEU A N 1
ATOM 711 C CA . LEU A 1 89 ? 8.320 1.464 7.596 1.00 91.44 89 LEU A CA 1
ATOM 712 C C . LEU A 1 89 ? 7.643 0.088 7.523 1.00 91.44 89 LEU A C 1
ATOM 714 O O . LEU A 1 89 ? 7.509 -0.591 8.539 1.00 91.44 89 LEU A O 1
ATOM 718 N N . VAL A 1 90 ? 7.285 -0.360 6.318 1.00 93.94 90 VAL A N 1
ATOM 719 C CA . VAL A 1 90 ? 6.560 -1.622 6.111 1.00 93.94 90 VAL A CA 1
ATOM 720 C C . VAL A 1 90 ? 7.389 -2.816 6.572 1.00 93.94 90 VAL A C 1
ATOM 722 O O . VAL A 1 90 ? 6.879 -3.678 7.286 1.00 93.94 90 VAL A O 1
ATOM 725 N N . TYR A 1 91 ? 8.677 -2.875 6.233 1.00 95.31 91 TYR A N 1
ATOM 726 C CA . TYR A 1 91 ? 9.533 -3.989 6.650 1.00 95.31 91 TYR A CA 1
ATOM 727 C C . TYR A 1 91 ? 9.876 -3.984 8.145 1.00 95.31 91 TYR A C 1
ATOM 729 O O . TYR A 1 91 ? 10.232 -5.038 8.681 1.00 95.31 91 TYR A O 1
ATOM 737 N N . GLY A 1 92 ? 9.775 -2.837 8.816 1.00 93.44 92 GLY A N 1
ATOM 738 C CA . GLY A 1 92 ? 9.893 -2.742 10.271 1.00 93.44 92 GLY A CA 1
ATOM 739 C C . GLY A 1 92 ? 8.600 -3.100 11.008 1.00 93.44 92 GLY A C 1
ATOM 740 O O . GLY A 1 92 ? 8.670 -3.647 12.103 1.00 93.44 92 GLY A O 1
ATOM 741 N N . GLY A 1 93 ? 7.437 -2.816 10.412 1.00 91.06 93 GLY A N 1
ATOM 742 C CA . GLY A 1 93 ? 6.137 -2.896 11.089 1.00 91.06 93 GLY A CA 1
ATOM 743 C C . GLY A 1 93 ? 5.234 -4.075 10.719 1.00 91.06 93 GLY A C 1
ATOM 744 O O . GLY A 1 93 ? 4.190 -4.235 11.339 1.00 91.06 93 GLY A O 1
ATOM 745 N N . THR A 1 94 ? 5.590 -4.895 9.728 1.00 94.62 94 THR A N 1
ATOM 746 C CA . THR A 1 94 ? 4.749 -6.026 9.268 1.00 94.62 94 THR A CA 1
ATOM 747 C C . THR A 1 94 ? 5.454 -7.377 9.416 1.00 94.62 94 THR A C 1
ATOM 749 O O . THR A 1 94 ? 6.643 -7.430 9.724 1.00 94.62 94 THR A O 1
ATOM 752 N N . THR A 1 95 ? 4.767 -8.495 9.172 1.00 93.56 95 THR A N 1
ATOM 753 C CA . THR A 1 95 ? 5.387 -9.835 9.142 1.00 93.56 95 THR A CA 1
ATOM 754 C C . THR A 1 95 ? 6.065 -10.118 7.795 1.00 93.56 95 THR A C 1
ATOM 756 O O . THR A 1 95 ? 5.773 -9.473 6.790 1.00 93.56 95 THR A O 1
ATOM 759 N N . LYS A 1 96 ? 6.969 -11.109 7.733 1.00 93.25 96 LYS A N 1
ATOM 760 C CA . LYS A 1 96 ? 7.668 -11.490 6.483 1.00 93.25 96 LYS A CA 1
ATOM 761 C C . LYS A 1 96 ? 6.719 -11.934 5.362 1.00 93.25 96 LYS A C 1
ATOM 763 O O . LYS A 1 96 ? 7.063 -11.801 4.197 1.00 93.25 96 LYS A O 1
ATOM 768 N N . THR A 1 97 ? 5.547 -12.455 5.715 1.00 90.81 97 THR A N 1
ATOM 769 C CA . THR A 1 97 ? 4.522 -12.926 4.776 1.00 90.81 97 THR A CA 1
ATOM 770 C C . THR A 1 97 ? 3.516 -11.840 4.400 1.00 90.81 97 THR A C 1
ATOM 772 O O . THR A 1 97 ? 2.583 -12.127 3.654 1.00 90.81 97 THR A O 1
ATOM 775 N N . SER A 1 98 ? 3.685 -10.613 4.907 1.00 94.62 98 SER A N 1
ATOM 776 C CA . SER A 1 98 ? 2.728 -9.531 4.692 1.00 94.62 98 SER A CA 1
ATOM 777 C C . SER A 1 98 ? 2.575 -9.211 3.198 1.00 94.62 98 SER A C 1
ATOM 779 O O . SER A 1 98 ? 3.577 -8.980 2.506 1.00 94.62 98 SER A O 1
ATOM 781 N N . PRO A 1 99 ? 1.339 -9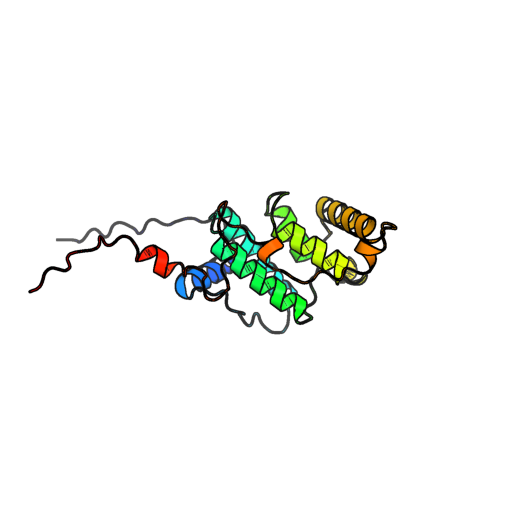.170 2.673 1.00 94.81 99 PRO A N 1
ATOM 782 C CA . PRO A 1 99 ? 1.092 -8.857 1.272 1.00 94.81 99 PRO A CA 1
ATOM 783 C C . PRO A 1 99 ? 1.630 -7.501 0.820 1.00 94.81 99 PRO A C 1
ATOM 785 O O . PRO A 1 99 ? 2.127 -7.406 -0.302 1.00 94.81 99 PRO A O 1
ATOM 788 N N . LEU A 1 100 ? 1.624 -6.489 1.693 1.00 94.81 100 LEU A N 1
ATOM 789 C CA . LEU A 1 100 ? 2.167 -5.172 1.367 1.00 94.81 100 LEU A CA 1
ATOM 790 C C . LEU A 1 100 ? 3.676 -5.213 1.069 1.00 94.81 100 LEU A C 1
ATOM 792 O O . LEU A 1 100 ? 4.146 -4.487 0.195 1.00 94.81 100 LEU A O 1
ATOM 796 N N . ARG A 1 101 ? 4.448 -6.097 1.720 1.00 95.69 101 ARG A N 1
ATOM 797 C CA . ARG A 1 101 ? 5.872 -6.288 1.377 1.00 95.69 101 ARG A CA 1
ATOM 798 C C . ARG A 1 101 ? 6.035 -6.805 -0.047 1.00 95.69 101 ARG A C 1
ATOM 800 O O . ARG A 1 101 ? 6.835 -6.259 -0.800 1.00 95.69 101 ARG A O 1
ATOM 807 N N . ARG A 1 102 ? 5.246 -7.821 -0.417 1.00 94.00 102 ARG A N 1
ATOM 808 C CA . ARG A 1 102 ? 5.250 -8.395 -1.774 1.00 94.00 102 ARG A CA 1
ATOM 809 C C . ARG A 1 102 ? 4.868 -7.345 -2.813 1.00 94.00 102 ARG A C 1
ATOM 811 O O . ARG A 1 102 ? 5.570 -7.206 -3.806 1.00 94.00 102 ARG A O 1
ATOM 818 N N . LEU A 1 103 ? 3.827 -6.557 -2.532 1.00 92.94 103 LEU A N 1
ATOM 819 C CA . LEU A 1 103 ? 3.412 -5.450 -3.391 1.00 92.94 103 LEU A CA 1
ATOM 820 C C . LEU A 1 103 ? 4.556 -4.458 -3.628 1.00 92.94 103 LEU A C 1
ATOM 822 O O . LEU A 1 103 ? 4.831 -4.105 -4.770 1.00 92.94 103 LEU A O 1
ATOM 826 N N . LEU A 1 104 ? 5.232 -4.012 -2.565 1.00 92.88 104 LEU A N 1
ATOM 827 C CA . LEU A 1 104 ? 6.344 -3.072 -2.700 1.00 92.88 104 LEU A CA 1
ATOM 828 C C . LEU A 1 104 ? 7.478 -3.652 -3.542 1.00 92.88 104 LEU A C 1
ATOM 830 O O . LEU A 1 104 ? 7.980 -2.961 -4.423 1.00 92.88 104 LEU A O 1
ATOM 834 N N . VAL A 1 105 ? 7.863 -4.907 -3.307 1.00 93.56 105 VAL A N 1
ATOM 835 C CA . VAL A 1 105 ? 8.891 -5.571 -4.118 1.00 93.56 105 VAL A CA 1
ATOM 836 C C . VAL A 1 105 ? 8.487 -5.575 -5.589 1.00 93.56 105 VAL A C 1
ATOM 838 O O . VAL A 1 105 ? 9.252 -5.080 -6.410 1.00 93.56 105 VAL A O 1
ATOM 841 N N . ASP A 1 106 ? 7.267 -6.004 -5.914 1.00 91.06 106 ASP A N 1
ATOM 842 C CA . ASP A 1 106 ? 6.783 -6.032 -7.296 1.00 91.06 106 ASP A CA 1
ATOM 843 C C . ASP A 1 106 ? 6.757 -4.627 -7.928 1.00 91.06 106 ASP A C 1
ATOM 845 O O . ASP A 1 106 ? 7.205 -4.441 -9.061 1.00 91.06 106 ASP A O 1
ATOM 849 N N . ILE A 1 107 ? 6.331 -3.596 -7.194 1.00 89.25 107 ILE A N 1
ATOM 850 C CA . ILE A 1 107 ? 6.364 -2.209 -7.681 1.00 89.25 107 ILE A CA 1
ATOM 851 C C . ILE A 1 107 ? 7.796 -1.779 -8.021 1.00 89.25 107 ILE A C 1
ATOM 853 O O . ILE A 1 107 ? 8.042 -1.264 -9.113 1.00 89.25 107 ILE A O 1
ATOM 857 N N . TYR A 1 108 ? 8.758 -2.002 -7.123 1.00 89.75 108 TYR A N 1
ATOM 858 C CA . TYR A 1 108 ? 10.155 -1.645 -7.380 1.00 89.75 108 TYR A CA 1
ATOM 859 C C . TYR A 1 108 ? 10.764 -2.478 -8.511 1.00 89.75 108 TYR A C 1
ATOM 861 O O . TYR A 1 108 ? 11.526 -1.945 -9.317 1.00 89.75 108 TYR A O 1
ATOM 869 N N . THR A 1 109 ? 10.419 -3.761 -8.606 1.00 90.12 109 THR A N 1
ATOM 870 C CA . THR A 1 109 ? 10.923 -4.655 -9.648 1.00 90.12 109 THR A CA 1
ATOM 871 C C . THR A 1 109 ? 10.418 -4.260 -11.030 1.00 90.12 109 THR A C 1
ATOM 873 O O . THR A 1 109 ? 11.186 -4.337 -11.989 1.00 90.12 109 THR A O 1
ATOM 876 N N . TRP A 1 110 ? 9.160 -3.831 -11.159 1.00 85.50 110 TRP A N 1
ATOM 877 C CA . TRP A 1 110 ? 8.530 -3.571 -12.459 1.00 85.50 110 TRP A CA 1
ATOM 878 C C . TRP A 1 110 ? 8.530 -2.095 -12.878 1.00 85.50 110 TRP A C 1
ATOM 880 O O . TRP A 1 110 ? 8.673 -1.818 -14.069 1.00 85.50 110 TRP A O 1
ATOM 890 N N . TYR A 1 111 ? 8.440 -1.163 -11.926 1.00 82.00 111 TYR A N 1
ATOM 891 C CA . TYR A 1 111 ? 8.316 0.287 -12.167 1.00 82.00 111 TYR A CA 1
ATOM 892 C C . TYR A 1 111 ? 9.454 1.105 -11.574 1.00 82.00 111 TYR A C 1
ATOM 894 O O . TYR A 1 111 ? 9.621 2.277 -11.919 1.00 82.00 111 TYR A O 1
ATOM 902 N N . GLY A 1 112 ? 10.224 0.508 -10.665 1.00 80.88 112 GLY A N 1
ATOM 903 C CA . GLY A 1 112 ? 11.298 1.199 -9.980 1.00 80.88 112 GLY A CA 1
ATOM 904 C C . GLY A 1 112 ? 12.346 1.720 -10.956 1.00 80.88 112 GLY A C 1
ATOM 905 O O . GLY A 1 112 ? 12.787 1.036 -11.880 1.00 80.88 112 GLY A O 1
ATOM 906 N N . HIS A 1 113 ? 12.787 2.950 -10.714 1.00 79.12 113 HIS A N 1
ATOM 907 C CA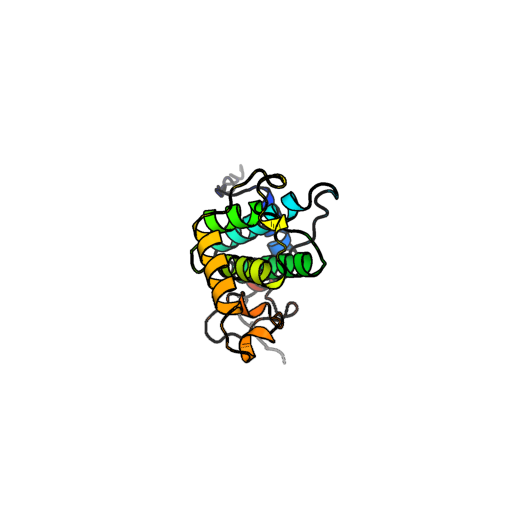 . HIS A 1 113 ? 13.966 3.513 -11.357 1.00 79.12 113 HIS A CA 1
ATOM 908 C C . HIS A 1 113 ? 15.148 3.461 -10.384 1.00 79.12 113 HIS A C 1
ATOM 910 O O . HIS A 1 113 ? 14.960 3.554 -9.172 1.00 79.12 113 HIS A O 1
ATOM 916 N N . LYS A 1 114 ? 16.389 3.403 -10.890 1.00 82.00 114 LYS A N 1
ATOM 917 C CA . LYS A 1 114 ? 17.606 3.419 -10.046 1.00 82.00 114 LYS A CA 1
ATOM 918 C C . LYS A 1 114 ? 17.636 4.582 -9.044 1.00 82.00 114 LYS A C 1
ATOM 920 O O . LYS A 1 114 ? 18.245 4.472 -7.986 1.00 82.00 114 LYS A O 1
ATOM 925 N N . ASP A 1 115 ? 16.969 5.689 -9.367 1.00 78.12 115 ASP A N 1
ATOM 926 C CA . ASP A 1 115 ? 16.892 6.864 -8.498 1.00 78.12 115 ASP A CA 1
ATOM 927 C C . ASP A 1 115 ? 16.004 6.655 -7.265 1.00 78.12 115 ASP A C 1
ATOM 929 O O . ASP A 1 115 ? 16.195 7.348 -6.272 1.00 78.12 115 ASP A O 1
ATOM 933 N N . TRP A 1 116 ? 15.086 5.684 -7.285 1.00 80.25 116 TRP A N 1
ATOM 934 C CA . TRP A 1 116 ? 14.251 5.342 -6.128 1.00 80.25 116 TRP A CA 1
ATOM 935 C C . TRP A 1 116 ? 15.063 4.668 -5.016 1.00 80.25 116 TRP A C 1
ATOM 937 O O . TRP A 1 116 ? 14.673 4.712 -3.853 1.00 80.25 116 TRP A O 1
ATOM 947 N N . LEU A 1 117 ? 16.213 4.080 -5.365 1.00 79.88 117 LEU A N 1
ATOM 948 C CA . LEU A 1 117 ? 17.144 3.442 -4.432 1.00 79.88 117 LEU A CA 1
ATOM 949 C C . LEU A 1 117 ? 18.256 4.394 -3.952 1.00 79.88 117 LEU A C 1
ATOM 951 O O . LEU A 1 117 ? 19.064 4.016 -3.103 1.00 79.88 117 LEU A O 1
ATOM 955 N N . LYS A 1 118 ? 18.343 5.622 -4.488 1.00 72.69 118 LYS A N 1
ATOM 956 C CA . LYS A 1 118 ? 19.429 6.550 -4.148 1.00 72.69 118 LYS A CA 1
ATOM 957 C C . LYS A 1 118 ? 19.252 7.130 -2.745 1.00 72.69 118 LYS A C 1
ATOM 959 O O . LYS A 1 118 ? 18.323 7.883 -2.471 1.00 72.69 118 LYS A O 1
ATOM 964 N N . TYR A 1 119 ? 20.255 6.872 -1.912 1.00 57.59 119 TYR A N 1
ATOM 965 C CA . TYR A 1 119 ? 20.399 7.352 -0.534 1.00 57.59 119 TYR A CA 1
ATOM 966 C C . TYR A 1 119 ? 20.389 8.892 -0.380 1.00 57.59 119 TYR A C 1
ATOM 968 O O . TYR A 1 119 ? 20.092 9.408 0.688 1.00 57.59 119 TYR A O 1
ATOM 976 N N . GLY A 1 120 ? 20.694 9.649 -1.443 1.00 52.56 120 GLY A N 1
ATOM 977 C CA . GLY A 1 120 ? 20.786 11.116 -1.392 1.00 52.56 120 GLY A CA 1
ATOM 978 C C . GLY A 1 120 ? 19.449 11.866 -1.432 1.00 52.56 120 GLY A C 1
ATOM 979 O O . GLY A 1 120 ? 19.383 12.988 -0.942 1.00 52.56 120 GLY A O 1
ATOM 980 N N . ASN A 1 121 ? 18.389 11.260 -1.978 1.00 53.97 121 ASN A N 1
ATOM 981 C CA . ASN A 1 121 ? 17.063 11.891 -2.030 1.00 53.97 121 ASN A CA 1
ATOM 982 C C . ASN A 1 121 ? 16.235 11.601 -0.771 1.00 53.97 121 ASN A C 1
ATOM 984 O O . ASN A 1 121 ? 15.368 12.386 -0.404 1.00 53.97 121 ASN A O 1
ATOM 988 N N . ASN A 1 122 ? 16.529 10.492 -0.090 1.00 55.41 122 ASN A N 1
ATOM 989 C CA . ASN A 1 122 ? 15.707 9.955 0.983 1.00 55.41 122 ASN A CA 1
ATOM 990 C C . ASN A 1 122 ? 16.658 9.661 2.143 1.00 55.41 122 ASN A C 1
ATOM 992 O O . ASN A 1 122 ? 17.513 8.791 2.011 1.00 55.41 122 ASN A O 1
ATOM 996 N N . LYS A 1 123 ? 16.535 10.361 3.278 1.00 58.41 123 LYS A N 1
ATOM 997 C CA . LYS A 1 123 ? 17.414 10.220 4.466 1.00 58.41 123 LYS A CA 1
ATOM 998 C C . LYS A 1 123 ? 17.287 8.852 5.180 1.00 58.41 123 LYS A C 1
ATOM 1000 O O . LYS A 1 123 ? 17.461 8.757 6.393 1.00 58.41 123 LYS A O 1
ATOM 1005 N N . SER A 1 124 ? 16.920 7.793 4.463 1.00 66.56 124 SER A N 1
ATOM 1006 C CA . SER A 1 124 ? 16.569 6.479 4.983 1.00 66.56 124 SER A CA 1
ATOM 1007 C C . SER A 1 124 ? 17.309 5.380 4.229 1.00 66.56 124 SER A C 1
ATOM 1009 O O . SER A 1 124 ? 17.289 5.320 3.001 1.00 66.56 124 SER A O 1
ATOM 1011 N N . TYR A 1 125 ? 17.932 4.474 4.981 1.00 77.56 125 TYR A N 1
ATOM 1012 C CA . TYR A 1 125 ? 18.511 3.252 4.437 1.00 77.56 125 TYR A CA 1
ATOM 1013 C C . TYR A 1 125 ? 17.412 2.233 4.127 1.00 77.56 125 TYR A C 1
ATOM 1015 O O . TYR A 1 125 ? 16.486 2.044 4.921 1.00 77.56 125 TYR A O 1
ATOM 1023 N N . ALA A 1 126 ? 17.546 1.549 2.992 1.00 82.75 126 ALA A N 1
ATOM 1024 C CA . ALA A 1 126 ? 16.722 0.393 2.673 1.00 82.75 126 ALA A CA 1
ATOM 1025 C C . ALA A 1 126 ? 16.986 -0.739 3.688 1.00 82.75 126 ALA A C 1
ATOM 1027 O O . ALA A 1 126 ? 18.151 -1.041 3.965 1.00 82.75 126 ALA A O 1
ATOM 1028 N N . PRO A 1 127 ? 15.947 -1.395 4.231 1.00 90.62 127 PRO A N 1
ATOM 1029 C CA . PRO A 1 127 ? 16.123 -2.591 5.048 1.00 90.62 127 PRO A CA 1
ATOM 1030 C C . PRO A 1 127 ? 16.862 -3.685 4.276 1.00 90.62 127 PRO A C 1
ATOM 1032 O O . PRO A 1 127 ? 16.560 -3.931 3.109 1.00 90.62 127 PRO A O 1
ATOM 1035 N N . LEU A 1 128 ? 17.781 -4.395 4.937 1.00 92.06 128 LEU A N 1
ATOM 1036 C CA . LEU A 1 128 ? 18.525 -5.489 4.300 1.00 92.06 128 LEU A CA 1
ATOM 1037 C C . LEU A 1 128 ? 17.591 -6.582 3.761 1.00 92.06 128 LEU A C 1
ATOM 1039 O O . LEU A 1 128 ? 17.811 -7.106 2.675 1.00 92.06 128 LEU A O 1
ATOM 1043 N N . SER A 1 129 ? 16.524 -6.887 4.498 1.00 94.69 129 SER A N 1
ATOM 1044 C CA . SER A 1 129 ? 15.482 -7.823 4.074 1.00 94.69 129 SER A CA 1
ATOM 1045 C C . SER A 1 129 ? 14.759 -7.354 2.811 1.00 94.69 129 SER A C 1
ATOM 1047 O O . SER A 1 129 ? 14.572 -8.152 1.903 1.00 94.69 129 SER A O 1
ATOM 1049 N N . PHE A 1 130 ? 14.437 -6.063 2.703 1.00 94.62 130 PHE A N 1
ATOM 1050 C CA . PHE A 1 130 ? 13.850 -5.505 1.483 1.00 94.62 130 PHE A CA 1
ATOM 1051 C C . PHE A 1 130 ? 14.806 -5.610 0.293 1.00 94.62 130 PHE A C 1
ATOM 1053 O O . PHE A 1 130 ? 14.403 -6.050 -0.777 1.00 94.62 130 PHE A O 1
ATOM 1060 N N . LEU A 1 131 ? 16.084 -5.262 0.476 1.00 93.25 131 LEU A N 1
ATOM 1061 C CA . LEU A 1 131 ? 17.082 -5.394 -0.589 1.00 93.25 131 LEU A CA 1
ATOM 1062 C C . LEU A 1 131 ? 17.282 -6.851 -1.018 1.00 93.25 131 LEU A C 1
ATOM 1064 O O . LEU A 1 131 ? 17.474 -7.106 -2.204 1.00 93.25 131 LEU A O 1
ATOM 1068 N N . SER A 1 132 ? 17.223 -7.794 -0.076 1.00 95.44 132 SER A N 1
ATOM 1069 C CA . SER A 1 132 ? 17.287 -9.229 -0.363 1.00 95.44 132 SER A CA 1
ATOM 1070 C C . SER A 1 132 ? 16.107 -9.676 -1.227 1.00 95.44 132 SER A C 1
ATOM 1072 O O . SER A 1 132 ? 16.326 -10.266 -2.284 1.00 95.44 132 SER A O 1
ATOM 1074 N N . ASP A 1 133 ? 14.877 -9.355 -0.817 1.00 95.94 133 ASP A N 1
ATOM 1075 C CA . ASP A 1 133 ? 13.663 -9.723 -1.555 1.00 95.94 133 ASP A CA 1
ATOM 1076 C C . ASP A 1 133 ? 13.643 -9.072 -2.948 1.00 95.94 133 ASP A C 1
ATOM 1078 O O . ASP A 1 133 ? 13.380 -9.734 -3.950 1.00 95.94 133 ASP A O 1
ATOM 1082 N N . LEU A 1 134 ? 14.013 -7.789 -3.029 1.00 94.44 134 LEU A N 1
ATOM 1083 C CA . LEU A 1 134 ? 14.100 -7.048 -4.286 1.00 94.44 134 LEU A CA 1
ATOM 1084 C C . LEU A 1 134 ? 15.159 -7.629 -5.233 1.00 94.44 134 LEU A C 1
ATOM 1086 O O . LEU A 1 134 ? 14.926 -7.743 -6.436 1.00 94.44 134 LEU A O 1
ATOM 1090 N N . SER A 1 135 ? 16.321 -8.017 -4.704 1.00 93.81 135 SER A N 1
ATOM 1091 C CA . SER A 1 135 ? 17.383 -8.642 -5.501 1.00 93.81 135 SER A CA 1
ATOM 1092 C C . SER A 1 135 ? 16.944 -10.001 -6.042 1.00 93.81 135 SER A C 1
ATOM 1094 O O . SER A 1 135 ? 17.180 -10.292 -7.214 1.00 93.81 135 SER A O 1
ATOM 1096 N N . ALA A 1 136 ? 16.270 -10.813 -5.221 1.00 93.19 136 ALA A N 1
ATOM 1097 C CA . ALA A 1 136 ? 15.709 -12.089 -5.654 1.00 93.19 136 ALA A CA 1
ATOM 1098 C C . ALA A 1 136 ? 14.681 -11.894 -6.781 1.00 93.19 136 ALA A C 1
ATOM 1100 O O . ALA A 1 136 ? 14.796 -12.540 -7.822 1.00 93.19 136 ALA A O 1
ATOM 1101 N N . ALA A 1 137 ? 13.760 -10.938 -6.627 1.00 91.56 137 ALA A N 1
ATOM 1102 C CA . ALA A 1 137 ? 12.756 -10.619 -7.641 1.00 91.56 137 ALA A CA 1
ATOM 1103 C C . ALA A 1 137 ? 13.379 -10.117 -8.959 1.00 91.56 137 ALA A C 1
ATOM 1105 O O . ALA A 1 137 ? 12.950 -10.510 -10.045 1.00 91.56 137 ALA A O 1
ATOM 1106 N N . PHE A 1 138 ? 14.434 -9.294 -8.902 1.00 89.50 138 PHE A N 1
ATOM 1107 C CA . PHE A 1 138 ? 15.160 -8.879 -10.109 1.00 89.50 138 PHE A CA 1
ATOM 1108 C C . PHE A 1 138 ? 15.863 -10.043 -10.815 1.00 89.50 138 PHE A C 1
ATOM 1110 O O . PHE A 1 138 ? 15.839 -10.108 -12.045 1.00 89.50 138 PHE A O 1
ATOM 1117 N N . LEU A 1 139 ? 16.483 -10.959 -10.064 1.00 89.75 139 LEU A N 1
ATOM 1118 C CA . LEU A 1 139 ? 17.135 -12.142 -10.632 1.00 89.75 139 LEU A CA 1
ATOM 1119 C C . LEU A 1 139 ? 16.120 -13.096 -11.267 1.00 89.75 139 LEU A C 1
ATOM 1121 O O . LEU A 1 139 ? 16.365 -13.600 -12.362 1.00 89.75 139 LEU A O 1
ATOM 1125 N N . GLU A 1 140 ? 14.970 -13.296 -10.623 1.00 86.12 140 GLU A N 1
ATOM 1126 C CA . GLU A 1 140 ? 13.870 -14.092 -11.167 1.00 86.12 140 GLU A CA 1
ATOM 1127 C C . GLU A 1 140 ? 13.337 -13.484 -12.468 1.00 86.12 140 GLU A C 1
ATOM 1129 O O . GLU A 1 140 ? 13.204 -14.185 -13.472 1.00 86.12 140 GLU A O 1
ATOM 1134 N N . ARG A 1 141 ? 13.144 -12.160 -12.501 1.00 81.12 141 ARG A N 1
ATOM 1135 C CA . ARG A 1 141 ? 12.757 -11.432 -13.716 1.00 81.12 141 ARG A CA 1
ATOM 1136 C C . ARG A 1 141 ? 13.793 -11.559 -14.838 1.00 81.12 141 ARG A C 1
ATOM 1138 O O . ARG A 1 141 ? 13.426 -11.633 -16.008 1.00 81.12 141 ARG A O 1
ATOM 1145 N N . HIS A 1 142 ? 15.083 -11.544 -14.507 1.00 74.44 142 HIS A N 1
ATOM 1146 C CA . HIS A 1 142 ? 16.169 -11.639 -15.487 1.00 74.44 142 HIS A CA 1
ATOM 1147 C C . HIS A 1 142 ? 16.442 -13.083 -15.950 1.00 74.44 142 HIS A C 1
ATOM 1149 O O . HIS A 1 142 ? 17.243 -13.302 -16.865 1.00 74.44 142 HIS A O 1
ATOM 1155 N N . ASN A 1 143 ? 15.788 -14.083 -15.354 1.00 76.38 143 ASN A N 1
ATOM 1156 C CA . ASN A 1 143 ? 15.934 -15.472 -15.766 1.00 76.38 143 ASN A CA 1
ATOM 1157 C C . ASN A 1 143 ? 15.622 -15.638 -17.269 1.00 76.38 143 ASN A C 1
ATOM 1159 O O . ASN A 1 143 ? 14.794 -14.929 -17.834 1.00 76.38 143 ASN A O 1
ATOM 1163 N N . ASN A 1 144 ? 16.300 -16.570 -17.943 1.00 60.47 144 ASN A N 1
ATOM 1164 C CA . ASN A 1 144 ? 16.245 -16.756 -19.400 1.00 60.47 144 ASN A CA 1
ATOM 1165 C C . ASN A 1 144 ? 14.922 -17.320 -19.933 1.00 60.47 144 ASN A C 1
ATOM 1167 O O . ASN A 1 144 ? 14.797 -17.541 -21.136 1.00 60.47 144 ASN A O 1
ATOM 1171 N N . ASP A 1 145 ? 13.933 -17.509 -19.068 1.00 69.56 145 ASP A N 1
ATOM 1172 C CA . ASP A 1 145 ? 12.587 -17.882 -19.462 1.00 69.56 145 ASP A CA 1
ATOM 1173 C C . ASP A 1 145 ? 11.898 -16.697 -20.160 1.00 69.56 145 ASP A C 1
ATOM 1175 O O . ASP A 1 145 ? 11.454 -15.733 -19.531 1.00 69.56 145 ASP A O 1
ATOM 1179 N N . ALA A 1 146 ? 11.819 -16.770 -21.490 1.00 60.22 146 ALA A N 1
ATOM 1180 C CA . ALA A 1 146 ? 11.176 -15.759 -22.326 1.00 60.22 146 ALA A CA 1
ATOM 1181 C C . ALA A 1 146 ? 9.716 -15.494 -21.913 1.00 60.22 146 ALA A C 1
ATOM 1183 O O . ALA A 1 146 ? 9.241 -14.368 -22.046 1.00 60.22 146 ALA A O 1
ATOM 1184 N N . SER A 1 147 ? 9.026 -16.482 -21.326 1.00 64.00 147 SER A N 1
ATOM 1185 C CA . SER A 1 147 ? 7.655 -16.300 -20.851 1.00 64.00 147 SER A CA 1
ATOM 1186 C C . SER A 1 147 ? 7.566 -15.337 -19.665 1.00 64.00 147 SER A C 1
ATOM 1188 O O . SER A 1 147 ? 6.526 -14.714 -19.485 1.00 64.00 147 SER A O 1
ATOM 1190 N N . LEU A 1 148 ? 8.614 -15.204 -18.845 1.00 56.84 148 LEU A N 1
ATOM 1191 C CA . LEU A 1 148 ? 8.657 -14.275 -17.708 1.00 56.84 148 LEU A CA 1
ATOM 1192 C C . LEU A 1 148 ? 9.104 -12.869 -18.130 1.00 56.84 148 LEU A C 1
ATOM 1194 O O . LEU A 1 148 ? 8.636 -11.887 -17.557 1.00 56.84 148 LEU A O 1
ATOM 1198 N N . LYS A 1 149 ? 9.959 -12.767 -19.157 1.00 51.88 149 LYS A N 1
ATOM 1199 C CA . LYS A 1 149 ? 10.492 -11.488 -19.658 1.00 51.88 149 LYS A CA 1
ATOM 1200 C C . LYS A 1 149 ? 9.420 -10.599 -20.296 1.00 51.88 149 LYS A C 1
ATOM 1202 O O . LYS A 1 149 ? 9.452 -9.388 -20.085 1.00 51.88 149 LYS A O 1
ATOM 1207 N N . ASP A 1 150 ? 8.459 -11.199 -21.001 1.00 52.91 150 ASP A N 1
ATOM 1208 C CA . ASP A 1 150 ? 7.363 -10.485 -21.679 1.00 52.91 150 ASP A CA 1
ATOM 1209 C C . ASP A 1 150 ? 6.128 -10.258 -20.787 1.00 52.91 150 ASP A C 1
ATOM 1211 O O . ASP A 1 150 ? 5.187 -9.557 -21.167 1.00 52.91 150 ASP A O 1
ATOM 1215 N N . ARG A 1 151 ? 6.113 -10.819 -19.571 1.00 59.28 151 ARG A N 1
ATOM 1216 C CA . ARG A 1 151 ? 5.018 -10.639 -18.614 1.00 59.28 151 ARG A CA 1
ATOM 1217 C C . ARG A 1 151 ? 5.178 -9.323 -17.865 1.00 59.28 151 ARG A C 1
ATOM 1219 O O . ARG A 1 151 ? 5.601 -9.307 -16.718 1.00 59.28 151 ARG A O 1
ATOM 1226 N N . TYR A 1 152 ? 4.755 -8.215 -18.468 1.00 58.31 152 TYR A N 1
ATOM 1227 C CA . TYR A 1 152 ? 4.316 -7.089 -17.644 1.00 58.31 152 TYR A CA 1
ATOM 1228 C C . TYR A 1 152 ? 3.216 -7.605 -16.702 1.00 58.31 152 TYR A C 1
ATOM 1230 O O . TYR A 1 152 ? 2.290 -8.272 -17.182 1.00 58.31 152 TYR A O 1
ATOM 1238 N N . PRO A 1 153 ? 3.300 -7.381 -15.379 1.00 64.94 153 PRO A N 1
ATOM 1239 C CA . PRO A 1 153 ? 2.279 -7.878 -14.481 1.00 64.94 153 PRO A CA 1
ATOM 1240 C C . PRO A 1 153 ? 0.956 -7.223 -14.870 1.00 64.94 153 PRO A C 1
ATOM 1242 O O . PRO A 1 153 ? 0.788 -6.009 -14.771 1.00 64.94 153 PRO A O 1
ATOM 1245 N N . VAL A 1 154 ? -0.003 -8.034 -15.322 1.00 66.19 154 VAL A N 1
ATOM 1246 C CA . VAL A 1 154 ? -1.400 -7.609 -15.317 1.00 66.19 154 VAL A CA 1
ATOM 1247 C C . VAL A 1 154 ? -1.729 -7.360 -13.852 1.00 66.19 154 VAL A C 1
ATOM 1249 O O . VAL A 1 154 ? -1.761 -8.303 -13.055 1.00 66.19 154 VAL A O 1
ATOM 1252 N N . TRP A 1 155 ? -1.871 -6.086 -13.482 1.00 72.94 155 TRP A N 1
ATOM 1253 C CA . TRP A 1 155 ? -2.149 -5.709 -12.106 1.00 72.94 155 TRP A CA 1
ATOM 1254 C C . TRP A 1 155 ? -3.495 -6.274 -11.699 1.00 72.94 15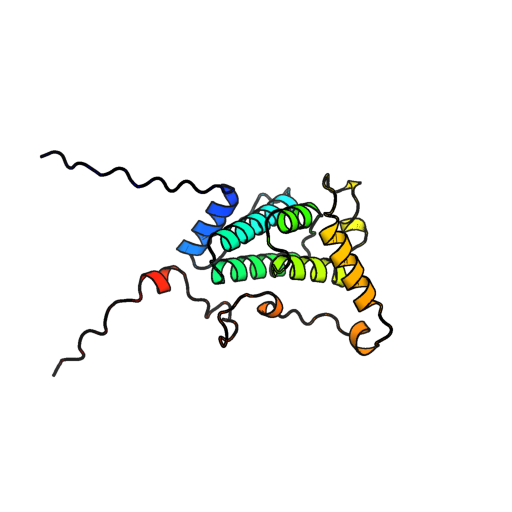5 TRP A C 1
ATOM 1256 O O . TRP A 1 155 ? -4.547 -5.826 -12.144 1.00 72.94 155 TRP A O 1
ATOM 1266 N N . ASN A 1 156 ? -3.426 -7.286 -10.846 1.00 81.19 156 ASN A N 1
ATOM 1267 C CA . ASN A 1 156 ? -4.571 -7.857 -10.180 1.00 81.19 156 ASN A CA 1
ATOM 1268 C C . ASN A 1 156 ? -4.381 -7.620 -8.676 1.00 81.19 156 ASN A C 1
ATOM 1270 O O . ASN A 1 156 ? -3.608 -8.363 -8.060 1.00 81.19 156 ASN A O 1
ATOM 1274 N N . PRO A 1 157 ? -5.033 -6.595 -8.094 1.00 82.88 157 PRO A N 1
ATOM 1275 C CA . PRO A 1 157 ? -4.876 -6.250 -6.682 1.00 82.88 157 PRO A CA 1
ATOM 1276 C C . PRO A 1 157 ? -5.168 -7.422 -5.737 1.00 82.88 157 PRO A C 1
ATOM 1278 O O . PRO A 1 157 ? -4.472 -7.587 -4.738 1.00 82.88 157 PRO A O 1
ATOM 1281 N N . CYS A 1 158 ? -6.073 -8.325 -6.136 1.00 87.69 158 CYS A N 1
ATOM 1282 C CA . CYS A 1 158 ? -6.404 -9.558 -5.416 1.00 87.69 158 CYS A CA 1
ATOM 1283 C C . CYS A 1 158 ? -5.176 -10.419 -5.074 1.00 87.69 158 CYS A C 1
ATOM 1285 O O . CYS A 1 158 ? -5.156 -11.086 -4.043 1.00 87.69 158 CYS A O 1
ATOM 1287 N N . ARG A 1 159 ? -4.107 -10.379 -5.887 1.00 87.50 159 ARG A N 1
ATOM 1288 C CA . ARG A 1 159 ? -2.852 -11.107 -5.598 1.00 87.50 159 ARG A CA 1
ATOM 1289 C C . ARG A 1 159 ? -2.212 -10.695 -4.271 1.00 87.50 159 ARG A C 1
ATOM 1291 O O . ARG A 1 159 ? -1.417 -11.456 -3.717 1.00 87.50 159 ARG A O 1
ATOM 1298 N N . TYR A 1 160 ? -2.537 -9.500 -3.794 1.00 90.94 160 TYR A N 1
ATOM 1299 C CA . TYR A 1 160 ? -2.039 -8.935 -2.552 1.00 90.94 160 TYR A CA 1
ATOM 1300 C C . TYR A 1 160 ? -3.141 -8.753 -1.505 1.00 90.94 160 TYR A C 1
ATOM 1302 O O . TYR A 1 160 ? -2.840 -8.320 -0.400 1.00 90.94 160 TYR A O 1
ATOM 1310 N N . HIS A 1 161 ? -4.394 -9.080 -1.812 1.00 91.62 161 HIS A N 1
ATOM 1311 C CA . HIS A 1 161 ? -5.458 -9.030 -0.818 1.00 91.62 161 HIS A CA 1
ATOM 1312 C C . HIS A 1 161 ? -5.443 -10.261 0.077 1.00 91.62 161 HIS A C 1
ATOM 1314 O O . HIS A 1 161 ? -4.987 -11.344 -0.302 1.00 91.62 161 HIS A O 1
ATOM 1320 N N . GLU A 1 162 ? -5.972 -10.083 1.277 1.00 88.38 162 GLU A N 1
ATOM 1321 C CA . GLU A 1 162 ? -6.243 -11.166 2.208 1.00 88.38 162 GLU A CA 1
ATOM 1322 C C . GLU A 1 162 ? -7.738 -11.452 2.233 1.00 88.38 162 GLU A C 1
ATOM 1324 O O . GLU A 1 162 ? -8.553 -10.540 2.363 1.00 88.38 162 GLU A O 1
ATOM 1329 N N . HIS A 1 163 ? -8.088 -12.731 2.123 1.00 83.44 163 HIS A N 1
ATOM 1330 C CA . HIS A 1 163 ? -9.466 -13.200 2.176 1.00 83.44 163 HIS A CA 1
ATOM 1331 C C . HIS A 1 163 ? -9.532 -14.470 3.027 1.00 83.44 163 HIS A C 1
ATOM 1333 O O . HIS A 1 163 ? -8.591 -15.277 2.991 1.00 83.44 163 HIS A O 1
ATOM 1339 N N . PRO A 1 164 ? -10.643 -14.707 3.740 1.00 76.81 164 PRO A N 1
ATOM 1340 C CA . PRO A 1 164 ? -10.940 -16.014 4.303 1.00 76.81 164 PRO A CA 1
ATOM 1341 C C . PRO A 1 164 ? -10.896 -17.111 3.228 1.00 76.81 164 PRO A C 1
ATOM 1343 O O . PRO A 1 164 ? -11.248 -16.892 2.065 1.00 76.81 164 PRO A O 1
ATOM 1346 N N . ALA A 1 165 ? -10.471 -18.314 3.618 1.00 72.94 165 ALA A N 1
ATOM 1347 C CA . ALA A 1 165 ? -10.340 -19.435 2.693 1.00 72.94 165 ALA A CA 1
ATOM 1348 C C . ALA A 1 165 ? -11.663 -19.722 1.958 1.00 72.94 165 ALA A C 1
ATOM 1350 O O . ALA A 1 165 ? -12.714 -1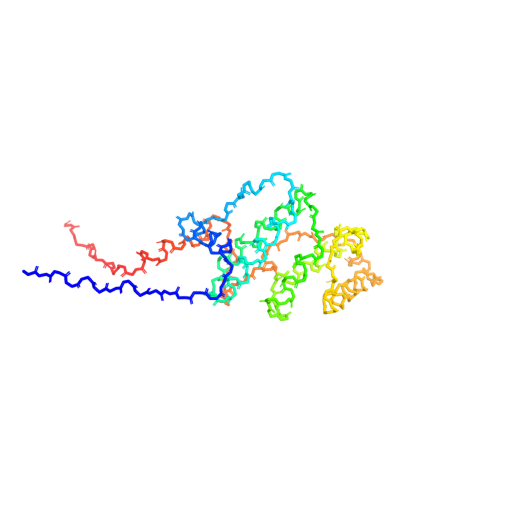9.866 2.581 1.00 72.94 165 ALA A O 1
ATOM 1351 N N . GLY A 1 166 ? -11.597 -19.830 0.628 1.00 70.75 166 GLY A N 1
ATOM 1352 C CA . GLY A 1 166 ? -12.750 -20.146 -0.220 1.00 70.75 166 GLY A CA 1
ATOM 1353 C C . GLY A 1 166 ? -13.633 -18.955 -0.606 1.00 70.75 166 GLY A C 1
ATOM 1354 O O . GLY A 1 166 ? -14.627 -19.162 -1.298 1.00 70.75 166 GLY A O 1
ATOM 1355 N N . GLN A 1 167 ? -13.288 -17.727 -0.206 1.00 74.81 167 GLN A N 1
ATOM 1356 C CA . GLN A 1 167 ? -14.002 -16.528 -0.645 1.00 74.81 167 GLN A CA 1
ATOM 1357 C C . GLN A 1 167 ? -13.383 -15.931 -1.912 1.00 74.81 167 GLN A C 1
ATOM 1359 O O . GLN A 1 167 ? -12.163 -15.925 -2.095 1.00 74.81 167 GLN A O 1
ATOM 1364 N N . ASN A 1 168 ? -14.246 -15.415 -2.789 1.00 77.69 168 ASN A N 1
ATOM 1365 C CA . ASN A 1 168 ? -13.815 -14.606 -3.922 1.00 77.69 168 ASN A CA 1
ATOM 1366 C C . ASN A 1 168 ? -13.347 -13.238 -3.428 1.00 77.69 168 ASN A C 1
ATOM 1368 O O . ASN A 1 168 ? -13.855 -12.725 -2.433 1.00 77.69 168 ASN A O 1
ATOM 1372 N N . CYS A 1 169 ? -12.421 -12.631 -4.166 1.00 77.88 169 CYS A N 1
ATOM 1373 C CA . CYS A 1 169 ? -12.026 -11.254 -3.912 1.00 77.88 169 CYS A CA 1
ATOM 1374 C C . CYS A 1 169 ? -13.249 -10.342 -4.037 1.00 77.88 169 CYS A C 1
ATOM 1376 O O . CYS A 1 169 ? -13.844 -10.304 -5.121 1.00 77.88 169 CYS A O 1
ATOM 1378 N N . PRO A 1 170 ? -13.632 -9.614 -2.976 1.00 69.81 170 PRO A N 1
ATOM 1379 C CA . PRO A 1 170 ? -14.719 -8.664 -3.076 1.00 69.81 170 PRO A CA 1
ATOM 1380 C C . PRO A 1 170 ? -14.306 -7.576 -4.062 1.00 69.81 170 PRO A C 1
ATOM 1382 O O . PRO A 1 170 ? -13.194 -7.038 -3.995 1.00 69.81 170 PRO A O 1
ATOM 1385 N N . THR A 1 171 ? -15.192 -7.260 -5.006 1.00 67.81 171 THR A N 1
ATOM 1386 C CA . THR A 1 171 ? -15.008 -6.052 -5.809 1.00 67.81 171 THR A CA 1
ATOM 1387 C C . THR A 1 171 ? -15.107 -4.837 -4.878 1.00 67.81 171 THR A C 1
ATOM 1389 O O . THR A 1 171 ? -15.746 -4.936 -3.828 1.00 67.81 171 THR A O 1
ATOM 1392 N N . PRO A 1 172 ? -14.528 -3.673 -5.220 1.00 62.38 172 PRO A N 1
ATOM 1393 C CA . PRO A 1 172 ? -14.642 -2.476 -4.381 1.00 62.38 172 PRO A CA 1
ATOM 1394 C C . PRO A 1 172 ? -16.093 -2.110 -4.013 1.00 62.38 172 PRO A C 1
ATOM 1396 O O . PRO A 1 172 ? -16.329 -1.511 -2.971 1.00 62.38 172 PRO A O 1
ATOM 1399 N N . HIS A 1 173 ? -17.071 -2.499 -4.840 1.00 58.75 173 HIS A N 1
ATOM 1400 C CA . HIS A 1 173 ? -18.499 -2.302 -4.577 1.00 58.75 173 HIS A CA 1
ATOM 1401 C C . HIS A 1 173 ? -19.119 -3.352 -3.639 1.00 58.75 173 HIS A C 1
ATOM 1403 O O . HIS A 1 173 ? -20.110 -3.052 -2.973 1.00 58.75 173 HIS A O 1
ATOM 1409 N N . ASP A 1 174 ? -18.538 -4.552 -3.572 1.00 61.50 174 ASP A N 1
ATOM 1410 C CA . ASP A 1 174 ? -19.023 -5.678 -2.764 1.00 61.50 174 ASP A CA 1
ATOM 1411 C C . ASP A 1 174 ? -18.344 -5.776 -1.393 1.00 61.50 174 ASP A C 1
ATOM 1413 O O . ASP A 1 174 ? -18.750 -6.598 -0.569 1.00 61.50 174 ASP A O 1
ATOM 1417 N N . ARG A 1 175 ? -17.317 -4.957 -1.121 1.00 67.56 175 ARG A N 1
ATOM 1418 C CA . ARG A 1 175 ? -16.680 -4.915 0.201 1.00 67.56 175 ARG A CA 1
ATOM 1419 C C . ARG A 1 175 ? -17.717 -4.580 1.261 1.00 67.56 175 ARG A C 1
ATOM 1421 O O . ARG A 1 175 ? -18.439 -3.581 1.171 1.00 67.56 175 ARG A O 1
ATOM 1428 N N . SER A 1 176 ? -17.803 -5.432 2.278 1.00 63.53 176 SER A N 1
ATOM 1429 C CA . SER A 1 176 ? -18.676 -5.204 3.417 1.00 63.53 176 SER A CA 1
ATOM 1430 C C . SER A 1 176 ? -18.246 -3.932 4.127 1.00 63.53 176 SER A C 1
ATOM 1432 O O . SER A 1 176 ? -17.227 -3.896 4.806 1.00 63.53 176 SER A O 1
ATOM 1434 N N . HIS A 1 177 ? -19.042 -2.872 3.989 1.00 70.69 177 HIS A N 1
ATOM 1435 C CA . HIS A 1 177 ? -18.832 -1.669 4.782 1.00 70.69 177 HIS A CA 1
ATOM 1436 C C . HIS A 1 177 ? -18.835 -2.065 6.274 1.00 70.69 177 HIS A C 1
ATOM 1438 O O . HIS A 1 177 ? -19.792 -2.713 6.712 1.00 70.69 177 HIS A O 1
ATOM 1444 N N . PRO A 1 178 ? -17.856 -1.619 7.085 1.00 70.94 178 PRO A N 1
ATOM 1445 C CA . PRO A 1 178 ? -17.786 -1.950 8.513 1.00 70.94 178 PRO A CA 1
ATOM 1446 C C . PRO A 1 178 ? -19.097 -1.708 9.290 1.00 70.94 178 PRO A C 1
ATOM 1448 O O . PRO A 1 178 ? -19.492 -2.500 10.143 1.00 70.94 178 PRO A O 1
ATOM 1451 N N . ARG A 1 179 ? -19.853 -0.658 8.937 1.00 66.38 179 ARG A N 1
ATOM 1452 C CA . ARG A 1 179 ? -21.178 -0.356 9.505 1.00 66.38 179 ARG A CA 1
ATOM 1453 C C . ARG A 1 179 ? -22.273 -1.357 9.132 1.00 66.38 179 ARG A C 1
ATOM 1455 O O . ARG A 1 179 ? -23.196 -1.555 9.918 1.00 66.38 179 ARG A O 1
ATOM 1462 N N . LYS A 1 180 ? -22.193 -1.990 7.960 1.00 63.03 180 LYS A N 1
ATOM 1463 C CA . LYS A 1 180 ? -23.134 -3.050 7.561 1.00 63.03 180 LYS A CA 1
ATOM 1464 C C . LYS A 1 180 ? -22.907 -4.329 8.374 1.00 63.03 180 LYS A C 1
ATOM 1466 O O . LYS A 1 180 ? -23.868 -5.018 8.682 1.00 63.03 180 LYS A O 1
ATOM 1471 N N . LEU A 1 181 ? -21.666 -4.607 8.784 1.00 56.78 181 LEU A N 1
ATOM 1472 C CA . LEU A 1 181 ? -21.353 -5.732 9.675 1.00 56.78 181 LEU A CA 1
ATOM 1473 C C . LEU A 1 181 ? -21.871 -5.490 11.102 1.00 56.78 181 LEU A C 1
ATOM 1475 O O . LEU A 1 181 ? -22.414 -6.397 11.722 1.00 56.78 181 LEU A O 1
ATOM 1479 N N . ALA A 1 182 ? -21.786 -4.251 11.598 1.00 54.28 182 ALA A N 1
ATOM 1480 C CA . ALA A 1 182 ? -22.292 -3.881 12.925 1.00 54.28 182 ALA A CA 1
ATOM 1481 C C . ALA A 1 182 ? -23.832 -3.895 13.045 1.00 54.28 182 ALA A C 1
ATOM 1483 O O . ALA A 1 182 ? -24.357 -3.900 14.155 1.00 54.28 182 ALA A O 1
ATOM 1484 N N . THR A 1 183 ? -24.557 -3.895 11.922 1.00 51.53 183 THR A N 1
ATOM 1485 C CA . THR A 1 183 ? -26.032 -3.883 11.874 1.00 51.53 183 THR A CA 1
ATOM 1486 C C . THR A 1 183 ? -26.642 -5.263 11.588 1.00 51.53 183 THR A C 1
ATOM 1488 O O . THR A 1 183 ? -27.857 -5.383 11.480 1.00 51.53 183 THR A O 1
ATOM 1491 N N . GLY A 1 184 ? -25.828 -6.324 11.507 1.00 42.72 184 GLY A N 1
ATOM 1492 C CA . GLY A 1 184 ? -26.257 -7.672 11.122 1.00 42.72 184 GLY A CA 1
ATOM 1493 C C . GLY A 1 184 ? -26.184 -8.712 12.242 1.00 42.72 184 GLY A C 1
ATOM 1494 O O . GLY A 1 184 ? -25.322 -9.585 12.220 1.00 42.72 184 GLY A O 1
ATOM 1495 N N . SER A 1 185 ? -27.108 -8.647 13.201 1.00 40.50 185 SER A N 1
ATOM 1496 C CA . SER A 1 185 ? -27.605 -9.794 13.988 1.00 40.50 185 SER A CA 1
ATOM 1497 C C . SER A 1 185 ? -29.009 -9.484 14.521 1.00 40.50 185 SER A C 1
ATOM 1499 O O . SER A 1 185 ? -29.301 -9.728 15.688 1.00 40.50 185 SER A O 1
ATOM 1501 N N . GLU A 1 186 ? -29.883 -8.900 13.698 1.00 37.03 186 GLU A N 1
ATOM 1502 C CA . GLU A 1 186 ? -31.314 -8.915 14.011 1.00 37.03 186 GLU A CA 1
ATOM 1503 C C . GLU A 1 186 ? -31.900 -10.233 13.487 1.00 37.03 186 GLU A C 1
ATOM 1505 O O . GLU A 1 186 ? -31.760 -10.526 12.295 1.00 37.03 186 GLU A O 1
ATOM 1510 N N . PRO A 1 187 ? -32.482 -11.079 14.358 1.00 39.88 187 PRO A N 1
ATOM 1511 C CA . PRO A 1 187 ? -33.172 -12.274 13.913 1.00 39.88 187 PRO A CA 1
ATOM 1512 C C . PRO A 1 187 ? -34.368 -11.858 13.058 1.00 39.88 187 PRO A C 1
ATOM 1514 O O . PRO A 1 187 ? -35.122 -10.956 13.428 1.00 39.88 187 PRO A O 1
ATOM 1517 N N . ASP A 1 188 ? -34.505 -12.536 11.922 1.00 42.84 188 ASP A N 1
ATOM 1518 C CA . ASP A 1 188 ? -35.631 -12.470 10.996 1.00 42.84 188 ASP A CA 1
ATOM 1519 C C . ASP A 1 188 ? -36.935 -12.660 11.789 1.00 42.84 188 ASP A C 1
ATOM 1521 O O . ASP A 1 188 ? -37.323 -13.780 12.129 1.00 42.84 188 ASP A O 1
ATOM 1525 N N . THR A 1 189 ? -37.551 -11.549 12.195 1.00 41.16 189 THR A N 1
ATOM 1526 C CA . THR A 1 189 ? -38.845 -11.551 12.868 1.00 41.16 189 THR A CA 1
ATOM 1527 C C . THR A 1 189 ? -39.925 -11.466 11.802 1.00 41.16 189 THR A C 1
ATOM 1529 O O . THR A 1 189 ? -40.133 -10.447 11.151 1.00 41.16 189 THR A O 1
ATOM 1532 N N . ASP A 1 190 ? -40.595 -12.603 11.650 1.00 38.56 190 ASP A N 1
ATOM 1533 C CA . ASP A 1 190 ? -42.005 -12.738 11.322 1.00 38.56 190 ASP A CA 1
ATOM 1534 C C . ASP A 1 190 ? -42.509 -12.032 10.055 1.00 38.56 190 ASP A C 1
ATOM 1536 O O . ASP A 1 190 ? -43.109 -10.957 10.081 1.00 38.56 190 ASP A O 1
ATOM 1540 N N . LYS A 1 191 ? -42.512 -12.788 8.950 1.00 40.28 191 LYS A N 1
ATOM 1541 C CA . LYS A 1 191 ? -43.671 -12.753 8.047 1.00 40.28 191 LYS A CA 1
ATOM 1542 C C . LYS A 1 191 ? -44.857 -13.453 8.717 1.00 40.28 191 LYS A C 1
ATOM 1544 O O . LYS A 1 191 ? -45.170 -14.603 8.424 1.00 40.28 191 LYS A O 1
ATOM 1549 N N . VAL A 1 192 ? -45.543 -12.720 9.588 1.00 42.72 192 VAL A N 1
ATOM 1550 C CA . VAL A 1 192 ? -46.965 -12.929 9.877 1.00 42.72 192 VAL A CA 1
ATOM 1551 C C . VAL A 1 192 ? -47.712 -11.699 9.387 1.00 42.72 192 VAL A C 1
ATOM 1553 O O . VAL A 1 192 ? -47.401 -10.588 9.802 1.00 42.72 192 VAL A O 1
ATOM 1556 N N . THR A 1 193 ? -48.654 -11.925 8.472 1.00 42.28 193 THR A N 1
ATOM 1557 C CA . THR A 1 193 ? -49.864 -11.146 8.109 1.00 42.28 193 THR A CA 1
ATOM 1558 C C . THR A 1 193 ? -50.164 -11.440 6.636 1.00 42.28 193 THR A C 1
ATOM 1560 O O . THR A 1 193 ? -49.252 -11.431 5.812 1.00 42.28 193 THR A O 1
ATOM 1563 N N . SER A 1 194 ? -51.380 -11.724 6.184 1.00 41.53 194 SER A N 1
ATOM 1564 C CA . SER A 1 194 ? -52.671 -12.093 6.778 1.00 4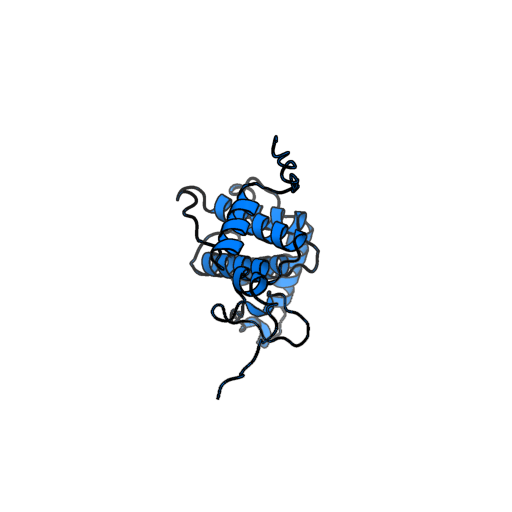1.53 194 SER A CA 1
ATOM 1565 C C . SER A 1 194 ? -53.473 -12.769 5.663 1.00 41.53 194 SER A C 1
ATOM 1567 O O . SER A 1 194 ? -53.163 -12.488 4.481 1.00 41.53 194 SER A O 1
#

Organism: Aureobasidium pullulans (NCBI:txid5580)

Sequence (194 aa):
TEVETRPVSEIHFEGDIEAFEVYTEWVYSGHVFKKKLRDDEGGAKFLSYGQAYILGEKLLDHDFKNEVLDTLLTEILSGAKIDLTLAKLVYGGTTKTSPLRRLLVDIYTWYGHKDWLKYGNNKSYAPLSFLSDLSAAFLERHNNDASLKDRYPVWNPCRYHEHPAGQNCPTPHDRSHPRKLATGSEPDTDKVTS

Secondary structure (DSSP, 8-state):
-----PPP------S-HHHHHHHHHHHHHSS-------TT-HHHHHHHHHHHHHHHHHHT-HHHHHHHHHHHHHHHHTTPPP-HHHHHHHHHHS-TT-HHHHHHHHHHHHH--GGGG-TTTSS-PPPHHHHHHHHHHHHHHHSS-HHHHS------GGGG----TTPPPPPTTTS--HHHHHT-----------